Protein AF-A0AAC9QPS3-F1 (afdb_monomer_lite)

Foldseek 3Di:
DDKDKDDPVDADDDAFAQKKKKKFWKAQQPPRDTIIIIDIDDPPDAQWDWDPDDDPDTDTDGPRVVCVVCVCVVDPRIDTPWMWMKTFHFDQDFDDDQPDPCPLVRLVVSNVVSRRGQTQAMEIEPRGDPVVQVVVCVSSVPDPVRYHYDHDDPPVVSVVVVVPDPPCVPPDDDQDAAAPVLCVVVVNDPVVSVVVHDDDADPPNHDPVNVLSNLQCLLVDPQWAEKEWEDQAADLPRSNLVSLLSSLLSVHAYEYEQECPNRPCNVSSSVSQVSNVVSVYHYDYDRPVDGDPDGDMDIDGD

Radius of gyration: 26.43 Å; chains: 1; bounding box: 57×56×77 Å

Secondary structure (DSSP, 8-state):
---EEE-SSSPPPPPPTT-EEEEEEEEETTT--EEEEEEEPPTTS-SEEEPPPBTTB--EEEHHHHHHHTHHHHSTTEEEEEEEEEEEEE-------TT-S-HHHHHHHHHHHHHT--EEEEEEETTS-HHHHHHHHHHTT--GGGEEEESS-S-GGGGGGGGGSS-GGGSPPPPPPBPPHHHHTTTT-HHHHHHHS-----TTTB-THHHHHHHHHHHH-TTEEEEEEEES---TT-HHHHHHHHHHHTT-EEEEEE-TT-TT-HHHHHHHHHHHHHTT-EEEEPPSS-------EEEEE-

pLDDT: mean 88.23, std 9.99, range [52.44, 98.12]

Structure (mmCIF, N/CA/C/O backbone):
data_AF-A0AAC9QPS3-F1
#
_entry.id   AF-A0AAC9QPS3-F1
#
loop_
_atom_site.group_PDB
_atom_site.id
_atom_site.type_symbol
_atom_site.label_atom_id
_atom_site.label_alt_id
_atom_site.label_comp_id
_atom_site.label_asym_id
_atom_site.label_entity_id
_atom_site.label_seq_id
_atom_site.pdbx_PDB_ins_code
_atom_site.Cartn_x
_atom_site.Cartn_y
_atom_site.Cartn_z
_atom_site.occupancy
_atom_site.B_iso_or_equiv
_atom_site.auth_seq_id
_atom_site.auth_comp_id
_atom_site.auth_asym_id
_atom_site.auth_atom_id
_atom_site.pdbx_PDB_model_num
ATOM 1 N N . MET A 1 1 ? 0.160 1.360 -22.369 1.00 70.88 1 MET A N 1
ATOM 2 C CA . MET A 1 1 ? 1.416 1.759 -21.699 1.00 70.88 1 MET A CA 1
ATOM 3 C C . MET A 1 1 ? 2.189 2.611 -22.674 1.00 70.88 1 MET A C 1
ATOM 5 O O . MET A 1 1 ? 2.212 2.259 -23.846 1.00 70.88 1 MET A O 1
ATOM 9 N N . THR A 1 2 ? 2.725 3.736 -22.218 1.00 82.19 2 THR A N 1
ATOM 10 C CA . THR A 1 2 ? 3.305 4.755 -23.098 1.00 82.19 2 THR A CA 1
ATOM 11 C C . THR A 1 2 ? 4.829 4.682 -23.019 1.00 82.19 2 THR A C 1
ATOM 13 O O . THR A 1 2 ? 5.353 4.795 -21.911 1.00 82.19 2 THR A O 1
ATOM 16 N N . PRO A 1 3 ? 5.538 4.459 -24.139 1.00 88.12 3 PRO A N 1
ATOM 17 C CA . PRO A 1 3 ? 6.993 4.509 -24.157 1.00 88.12 3 PRO A CA 1
ATOM 18 C C . PRO A 1 3 ? 7.501 5.942 -23.985 1.00 88.12 3 PRO A C 1
ATOM 20 O O . PRO A 1 3 ? 6.947 6.870 -24.573 1.00 88.12 3 PRO A O 1
ATOM 23 N N . PHE A 1 4 ? 8.569 6.112 -23.207 1.00 90.31 4 PHE A N 1
ATOM 24 C CA . PHE A 1 4 ? 9.277 7.382 -23.069 1.00 90.31 4 PHE A CA 1
ATOM 25 C C . PHE A 1 4 ? 10.577 7.327 -23.862 1.00 90.31 4 PHE A C 1
ATOM 27 O O . PHE A 1 4 ? 11.454 6.518 -23.559 1.00 90.31 4 PHE A O 1
ATOM 34 N N . PHE A 1 5 ? 10.709 8.185 -24.868 1.00 89.31 5 PHE A N 1
ATOM 35 C CA . PHE A 1 5 ? 11.971 8.357 -25.579 1.00 89.31 5 PHE A CA 1
ATOM 36 C C . PHE A 1 5 ? 12.927 9.162 -24.704 1.00 89.31 5 PHE A C 1
ATOM 38 O O . PHE A 1 5 ? 12.551 10.187 -24.137 1.00 89.31 5 PHE A O 1
ATOM 45 N N . VAL A 1 6 ? 14.148 8.658 -24.557 1.00 86.19 6 VAL A N 1
ATOM 46 C CA . VAL A 1 6 ? 15.196 9.309 -23.780 1.00 86.19 6 VAL A CA 1
ATOM 47 C C . VAL A 1 6 ? 16.170 9.956 -24.754 1.00 86.19 6 VAL A C 1
ATOM 49 O O . VAL A 1 6 ? 16.960 9.272 -25.403 1.00 86.19 6 VAL A O 1
ATOM 52 N N . ASP A 1 7 ? 16.094 11.278 -24.852 1.00 80.38 7 ASP A N 1
ATOM 53 C CA . ASP A 1 7 ? 16.934 12.101 -25.717 1.00 80.38 7 ASP A CA 1
ATOM 54 C C . ASP A 1 7 ? 17.325 13.414 -25.011 1.00 80.38 7 ASP A C 1
ATOM 56 O O . ASP A 1 7 ? 16.920 13.674 -23.880 1.00 80.38 7 ASP A O 1
ATOM 60 N N . ALA A 1 8 ? 18.155 14.238 -25.656 1.00 70.06 8 ALA A N 1
ATOM 61 C CA . ALA A 1 8 ? 18.632 15.499 -25.077 1.00 70.06 8 ALA A CA 1
ATOM 62 C C . ALA A 1 8 ? 17.568 16.614 -25.044 1.00 70.06 8 ALA A C 1
ATOM 64 O O . ALA A 1 8 ? 17.750 17.620 -24.359 1.00 70.06 8 ALA A O 1
ATOM 65 N N . THR A 1 9 ? 16.488 16.462 -25.811 1.00 71.00 9 THR A N 1
ATOM 66 C CA . THR A 1 9 ? 15.417 17.453 -25.978 1.00 71.00 9 THR A CA 1
ATOM 67 C C . THR A 1 9 ? 14.258 17.259 -25.004 1.00 71.00 9 THR A C 1
ATOM 69 O O . THR A 1 9 ? 13.499 18.200 -24.774 1.00 71.00 9 THR A O 1
ATOM 72 N N . HIS A 1 10 ? 14.151 16.084 -24.381 1.00 73.38 10 HIS A N 1
ATOM 73 C CA . HIS A 1 10 ? 13.130 15.765 -23.391 1.00 73.38 10 HIS A CA 1
ATOM 74 C C . HIS A 1 10 ? 13.770 15.441 -22.034 1.00 73.38 10 HIS A C 1
ATOM 76 O O . HIS A 1 10 ? 14.733 14.676 -21.962 1.00 73.38 10 HIS A O 1
ATOM 82 N N . PRO A 1 11 ? 13.247 15.989 -20.923 1.00 77.25 11 PRO A N 1
ATOM 83 C CA . PRO A 1 11 ? 13.743 15.639 -19.602 1.00 77.25 11 PRO A CA 1
ATOM 84 C C . PRO A 1 11 ? 13.491 14.155 -19.319 1.00 77.25 11 PRO A C 1
ATOM 86 O O . PRO A 1 11 ? 12.437 13.613 -19.661 1.00 77.25 11 PRO A O 1
ATOM 89 N N . PHE A 1 12 ? 14.443 13.508 -18.646 1.00 85.25 12 PHE A N 1
ATOM 90 C CA . PHE A 1 12 ? 14.267 12.128 -18.208 1.00 85.25 12 PHE A CA 1
ATOM 91 C C . PHE A 1 12 ? 13.032 12.022 -17.298 1.00 85.25 12 PHE A C 1
ATOM 93 O O . PHE A 1 12 ? 12.894 12.826 -16.367 1.00 85.25 12 PHE A O 1
ATOM 100 N N . PRO A 1 13 ? 12.115 11.072 -17.550 1.00 87.31 13 PRO A N 1
ATOM 101 C CA . PRO A 1 13 ? 10.856 11.018 -16.826 1.00 87.31 13 PRO A CA 1
ATOM 102 C C . PRO A 1 13 ? 11.080 10.669 -15.355 1.00 87.31 13 PRO A C 1
ATOM 104 O O . PRO A 1 13 ? 11.985 9.918 -14.982 1.00 87.31 13 PRO A O 1
ATOM 107 N N . PHE A 1 14 ? 10.202 11.189 -14.503 1.00 86.69 14 PHE A N 1
ATOM 108 C CA . PHE A 1 14 ? 10.201 10.830 -13.097 1.00 86.69 14 PHE A CA 1
ATOM 109 C C . PHE A 1 14 ? 9.815 9.352 -12.916 1.00 86.69 14 PHE A C 1
ATOM 111 O O . PHE A 1 14 ? 8.759 8.913 -13.372 1.00 86.69 14 PHE A O 1
ATOM 118 N N . ILE A 1 15 ? 10.655 8.598 -12.204 1.00 89.50 15 ILE A N 1
ATOM 119 C CA . ILE A 1 15 ? 10.384 7.207 -11.825 1.00 89.50 15 ILE A CA 1
ATOM 120 C C . ILE A 1 15 ? 9.940 7.186 -10.355 1.00 89.50 15 ILE A C 1
ATOM 122 O O . ILE A 1 15 ? 10.654 7.757 -9.520 1.00 89.50 15 ILE A O 1
ATOM 126 N N . PRO A 1 16 ? 8.801 6.556 -10.013 1.00 87.69 16 PRO A N 1
ATOM 127 C CA . PRO A 1 16 ? 8.307 6.491 -8.640 1.00 87.69 16 PRO A CA 1
ATOM 128 C C . PRO A 1 16 ? 9.155 5.571 -7.756 1.00 87.69 16 PRO A C 1
ATOM 130 O O . PRO A 1 16 ? 9.844 4.675 -8.247 1.00 87.69 16 PRO A O 1
ATOM 133 N N . ASN A 1 17 ? 9.073 5.767 -6.434 1.00 89.75 17 ASN A N 1
ATOM 134 C CA . ASN A 1 17 ? 9.687 4.850 -5.472 1.00 89.75 17 ASN A CA 1
ATOM 135 C C . ASN A 1 17 ? 9.214 3.408 -5.721 1.00 89.75 17 ASN A C 1
ATOM 137 O O . ASN A 1 17 ? 8.036 3.181 -6.000 1.00 89.75 17 ASN A O 1
ATOM 141 N N . LEU A 1 18 ? 10.133 2.447 -5.6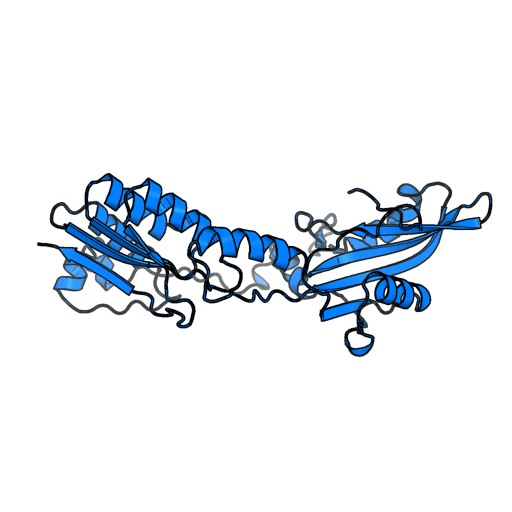13 1.00 91.69 18 LEU A N 1
ATOM 142 C CA . LEU A 1 18 ? 9.930 1.028 -5.911 1.00 91.69 18 LEU A CA 1
ATOM 143 C C . LEU A 1 18 ? 9.546 0.719 -7.367 1.00 91.69 18 LEU A C 1
ATOM 145 O O . LEU A 1 18 ? 9.272 -0.448 -7.663 1.00 91.69 18 LEU A O 1
ATOM 149 N N . GLY A 1 19 ? 9.564 1.716 -8.260 1.00 91.44 19 GLY A N 1
ATOM 150 C CA . GLY A 1 19 ? 9.189 1.585 -9.662 1.00 91.44 19 GLY A CA 1
ATOM 151 C C . GLY A 1 19 ? 10.116 0.637 -10.416 1.00 91.44 19 GLY A C 1
ATOM 152 O O . GLY A 1 19 ? 11.330 0.844 -10.453 1.00 91.44 19 GLY A O 1
ATOM 153 N N . LEU A 1 20 ? 9.527 -0.397 -11.021 1.00 95.00 20 LEU A N 1
ATOM 154 C CA . LEU A 1 20 ? 10.207 -1.328 -11.917 1.00 95.00 20 LEU A CA 1
ATOM 155 C C . LEU A 1 20 ? 10.137 -0.788 -13.347 1.00 95.00 20 LEU A C 1
ATOM 157 O O . LEU A 1 20 ? 9.067 -0.407 -13.823 1.00 95.00 20 LEU A O 1
ATOM 161 N N . SER A 1 21 ? 11.278 -0.739 -14.024 1.00 95.31 21 SER A N 1
ATOM 162 C CA . SER A 1 21 ? 11.401 -0.113 -15.338 1.00 95.31 21 SER A CA 1
ATOM 163 C C . SER A 1 21 ? 12.246 -0.961 -16.278 1.00 95.31 21 SER A C 1
ATOM 165 O O . SER A 1 21 ? 13.165 -1.655 -15.845 1.00 95.31 21 SER A O 1
ATOM 167 N N . ILE A 1 22 ? 11.948 -0.874 -17.570 1.00 95.56 22 ILE A N 1
ATOM 168 C CA . ILE A 1 22 ? 12.696 -1.525 -18.646 1.00 95.56 22 ILE A CA 1
ATOM 169 C C . ILE A 1 22 ? 13.303 -0.427 -19.508 1.00 95.56 22 ILE A C 1
ATOM 171 O O . ILE A 1 22 ? 12.592 0.484 -19.930 1.00 95.56 22 ILE A O 1
ATOM 175 N N . LEU A 1 23 ? 14.599 -0.513 -19.782 1.00 95.62 23 LEU A N 1
ATOM 176 C CA . LEU A 1 23 ? 15.274 0.353 -20.738 1.00 95.62 23 LEU A CA 1
ATOM 177 C C . LEU A 1 23 ? 15.674 -0.468 -21.960 1.00 95.62 23 LEU A C 1
ATOM 179 O O . LEU A 1 23 ? 16.349 -1.488 -21.825 1.00 95.62 23 LEU A O 1
ATOM 183 N N . PHE A 1 24 ? 15.297 0.014 -23.137 1.00 95.25 24 PHE A N 1
ATOM 184 C CA . PHE A 1 24 ? 15.756 -0.489 -24.422 1.00 95.25 24 PHE A CA 1
ATOM 185 C C . PHE A 1 24 ? 16.699 0.522 -25.065 1.00 95.25 24 PHE A C 1
ATOM 187 O O . PHE A 1 24 ? 16.400 1.713 -25.121 1.00 95.25 24 PHE A O 1
ATOM 194 N N . GLN A 1 25 ? 17.808 0.033 -25.598 1.00 95.06 25 GLN A N 1
ATOM 195 C CA . GLN A 1 25 ? 18.631 0.719 -26.579 1.00 95.06 25 GLN A CA 1
ATOM 196 C C . GLN A 1 25 ? 18.333 0.085 -27.936 1.00 95.06 25 GLN A C 1
ATOM 198 O O . GLN A 1 25 ? 18.577 -1.106 -28.147 1.00 95.06 25 GLN A O 1
ATOM 203 N N . LEU A 1 26 ? 17.763 0.876 -28.835 1.00 94.88 26 LEU A N 1
ATOM 204 C CA . LEU A 1 26 ? 17.287 0.434 -30.138 1.00 94.88 26 LEU A CA 1
ATOM 205 C C . LEU A 1 26 ? 18.074 1.135 -31.244 1.00 94.88 26 LEU A C 1
ATOM 207 O O . LEU A 1 26 ? 18.360 2.322 -31.134 1.00 94.88 26 LEU A O 1
ATOM 211 N N . LEU A 1 27 ? 18.376 0.430 -32.329 1.00 95.50 27 LEU A N 1
ATOM 212 C CA . LEU A 1 27 ? 18.982 0.983 -33.538 1.00 95.50 27 LEU A CA 1
ATOM 213 C C . LEU A 1 27 ? 17.941 1.026 -34.646 1.00 95.50 27 LEU A C 1
ATOM 215 O O . LEU A 1 27 ? 17.272 0.030 -34.920 1.00 95.50 27 LEU A O 1
ATOM 219 N N . ARG A 1 28 ? 17.785 2.176 -35.300 1.00 95.12 28 ARG A N 1
ATOM 220 C CA . ARG A 1 28 ? 16.915 2.281 -36.472 1.00 95.12 28 ARG A CA 1
ATOM 221 C C . ARG A 1 28 ? 17.532 1.501 -37.631 1.00 95.12 28 ARG A C 1
ATOM 223 O O . ARG A 1 28 ? 18.654 1.784 -38.030 1.00 95.12 28 ARG A O 1
ATOM 230 N N . ARG A 1 29 ? 16.789 0.573 -38.238 1.00 94.75 29 ARG A N 1
ATOM 231 C CA . ARG A 1 29 ? 17.320 -0.314 -39.294 1.00 94.75 29 ARG A CA 1
ATOM 232 C C . ARG A 1 29 ? 17.847 0.432 -40.521 1.00 94.75 29 ARG A C 1
ATOM 234 O O . ARG A 1 29 ? 18.776 -0.037 -41.166 1.00 94.75 29 ARG A O 1
ATOM 241 N N . VAL A 1 30 ? 17.252 1.582 -40.840 1.00 95.31 30 VAL A N 1
ATOM 242 C CA . VAL A 1 30 ? 17.518 2.322 -42.085 1.00 95.31 30 VAL A CA 1
ATOM 243 C C . VAL A 1 30 ? 18.885 3.016 -42.095 1.00 95.31 30 VAL A C 1
ATOM 245 O O . VAL A 1 30 ? 19.508 3.106 -43.145 1.00 95.31 30 VAL A O 1
ATOM 248 N N . ASP A 1 31 ? 19.350 3.511 -40.949 1.00 94.62 31 ASP A N 1
ATOM 249 C CA . ASP A 1 31 ? 20.566 4.333 -40.848 1.00 94.62 31 ASP A CA 1
ATOM 250 C C . ASP A 1 31 ? 21.373 4.099 -39.561 1.00 94.62 31 ASP A C 1
ATOM 252 O O . ASP A 1 31 ? 22.311 4.838 -39.272 1.00 94.62 31 ASP A O 1
ATOM 256 N N . GLN A 1 32 ? 20.999 3.081 -38.782 1.00 94.06 32 GLN A N 1
ATOM 257 C CA . GLN A 1 32 ? 21.632 2.703 -37.519 1.00 94.06 32 GLN A CA 1
ATOM 258 C C . GLN A 1 32 ? 21.605 3.810 -36.455 1.00 94.06 32 GLN A C 1
ATOM 260 O O . GLN A 1 32 ? 22.409 3.804 -35.526 1.00 94.06 32 GLN A O 1
ATOM 265 N N . HIS A 1 33 ? 20.666 4.757 -36.548 1.00 92.38 33 HIS A N 1
ATOM 266 C CA . HIS A 1 33 ? 20.520 5.795 -35.533 1.00 92.38 33 HIS A CA 1
ATOM 267 C C . HIS A 1 33 ? 20.061 5.191 -34.189 1.00 92.38 33 HIS A C 1
ATOM 269 O O . HIS A 1 33 ? 18.997 4.556 -34.153 1.00 92.38 33 HIS A O 1
ATOM 275 N N . PRO A 1 34 ? 20.819 5.372 -33.088 1.00 91.88 34 PRO A N 1
ATOM 276 C CA . PRO A 1 34 ? 20.454 4.839 -31.784 1.00 91.88 34 PRO A CA 1
ATOM 277 C C . PRO A 1 34 ? 19.399 5.704 -31.099 1.00 91.88 34 PRO A C 1
ATOM 279 O O . PRO A 1 34 ? 19.525 6.923 -31.025 1.00 91.88 34 PRO A O 1
ATOM 282 N N . ILE A 1 35 ? 18.396 5.055 -30.520 1.00 92.06 35 ILE A N 1
ATOM 283 C CA . ILE A 1 35 ? 17.431 5.667 -29.609 1.00 92.06 35 ILE A CA 1
ATOM 284 C C . ILE A 1 35 ? 17.382 4.873 -28.306 1.00 92.06 35 ILE A C 1
ATOM 286 O O . ILE A 1 35 ? 17.618 3.664 -28.282 1.00 92.06 35 ILE A O 1
ATOM 290 N N . MET A 1 36 ? 17.035 5.547 -27.216 1.00 93.50 36 MET A N 1
ATOM 291 C CA . MET A 1 36 ? 16.733 4.894 -25.949 1.00 93.50 36 MET A CA 1
ATOM 292 C C . MET A 1 36 ? 15.254 5.036 -25.637 1.00 93.50 36 MET A C 1
ATOM 294 O O . MET A 1 36 ? 14.680 6.117 -25.774 1.00 93.50 36 MET A O 1
ATOM 298 N N . VAL A 1 37 ? 14.642 3.940 -25.203 1.00 94.12 37 VAL A N 1
ATOM 299 C CA . VAL A 1 37 ? 13.232 3.904 -24.837 1.00 94.12 37 VAL A CA 1
ATOM 300 C C . VAL A 1 37 ? 13.075 3.316 -23.448 1.00 94.12 37 VAL A C 1
ATOM 302 O O . VAL A 1 37 ? 13.497 2.194 -23.178 1.00 94.12 37 VAL A O 1
ATOM 305 N N . LEU A 1 38 ? 12.436 4.079 -22.571 1.00 94.69 38 LEU A N 1
ATOM 306 C CA . LEU A 1 38 ? 12.103 3.684 -21.216 1.00 94.69 38 LEU A CA 1
ATOM 307 C C . LEU A 1 38 ? 10.628 3.280 -21.134 1.00 94.69 38 LEU A C 1
ATOM 309 O O . LEU A 1 38 ? 9.734 4.039 -21.514 1.00 94.69 38 LEU A O 1
ATOM 313 N N . LEU A 1 39 ? 10.373 2.098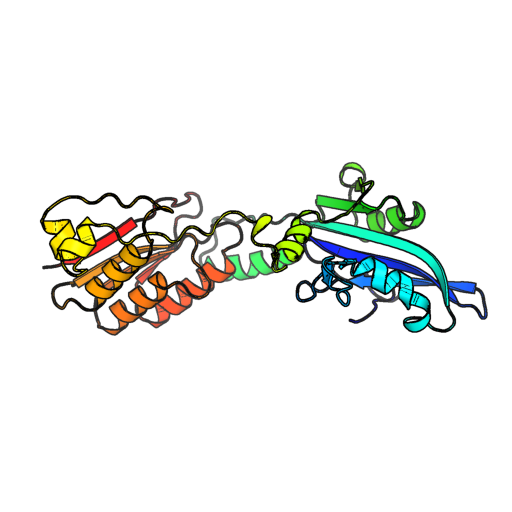 -20.579 1.00 93.81 39 LEU A N 1
ATOM 314 C CA . LEU A 1 39 ? 9.045 1.634 -20.193 1.00 93.81 39 LEU A CA 1
ATOM 315 C C . LEU A 1 39 ? 8.956 1.574 -18.671 1.00 93.81 39 LEU A C 1
ATOM 317 O O . LEU A 1 39 ? 9.701 0.841 -18.023 1.00 93.81 39 LEU A O 1
ATOM 321 N N . LEU A 1 40 ? 8.014 2.324 -18.105 1.00 92.56 40 LEU A N 1
ATOM 322 C CA . LEU A 1 40 ? 7.697 2.268 -16.681 1.00 92.56 40 LEU A CA 1
ATOM 323 C C . LEU A 1 40 ? 6.578 1.256 -16.467 1.00 92.56 40 LEU A C 1
ATOM 325 O O . LEU A 1 40 ? 5.516 1.383 -17.084 1.00 92.56 40 LEU A O 1
ATOM 329 N N . MET A 1 41 ? 6.789 0.277 -15.586 1.00 92.44 41 MET A N 1
ATOM 330 C CA . MET A 1 41 ? 5.719 -0.632 -15.199 1.00 92.44 41 MET A CA 1
ATOM 331 C C . MET A 1 41 ? 4.697 0.130 -14.338 1.00 92.44 41 MET A C 1
ATOM 333 O O . MET A 1 41 ? 5.047 0.620 -13.262 1.00 92.44 41 MET A O 1
ATOM 337 N N . PRO A 1 42 ? 3.425 0.239 -14.761 1.00 88.19 42 PRO A N 1
ATOM 338 C CA . PRO A 1 42 ? 2.384 0.821 -13.926 1.00 88.19 42 PRO A CA 1
ATOM 339 C C . PRO A 1 42 ? 2.079 -0.089 -12.733 1.00 88.19 42 PRO A C 1
ATOM 341 O O . PRO A 1 42 ? 1.865 -1.285 -12.913 1.00 88.19 42 PRO A O 1
ATOM 344 N N . ASN A 1 43 ? 1.941 0.489 -11.537 1.00 82.19 43 ASN A N 1
ATOM 345 C CA . ASN A 1 43 ? 1.600 -0.257 -10.314 1.00 82.19 43 ASN A CA 1
ATOM 346 C C . ASN A 1 43 ? 0.226 -0.957 -10.370 1.00 82.19 43 ASN A C 1
ATOM 348 O O . ASN A 1 43 ? -0.060 -1.816 -9.546 1.00 82.19 43 ASN A O 1
ATOM 352 N N . THR A 1 44 ? -0.645 -0.570 -11.306 1.00 84.75 44 THR A N 1
ATOM 353 C CA . THR A 1 44 ? -1.964 -1.187 -11.514 1.00 84.75 44 THR A CA 1
ATOM 354 C C . THR A 1 44 ? -1.908 -2.468 -12.345 1.00 84.75 44 THR A C 1
ATOM 356 O O . THR A 1 44 ? -2.882 -3.220 -12.362 1.00 84.75 44 THR A O 1
ATOM 359 N N . LEU A 1 45 ? -0.804 -2.718 -13.055 1.00 89.56 45 LEU A N 1
ATOM 360 C CA . LEU A 1 45 ? -0.620 -3.936 -13.835 1.00 89.56 45 LEU A CA 1
ATOM 361 C C . LEU A 1 45 ? 0.045 -5.013 -12.982 1.00 89.56 45 LEU A C 1
ATOM 363 O O . LEU A 1 45 ? 0.911 -4.726 -12.161 1.00 89.56 45 LEU A O 1
ATOM 367 N N . LYS A 1 46 ? -0.340 -6.268 -13.216 1.00 91.94 46 LYS A N 1
ATOM 368 C CA . LYS A 1 46 ? 0.337 -7.421 -12.618 1.00 91.94 46 LYS A CA 1
ATOM 369 C C . LYS A 1 46 ? 1.665 -7.651 -13.323 1.00 91.94 46 LYS A C 1
ATOM 371 O O . LYS A 1 46 ? 1.714 -7.652 -14.555 1.00 91.94 46 LYS A O 1
ATOM 376 N N . ARG A 1 47 ? 2.722 -7.889 -12.552 1.00 94.44 47 ARG A N 1
ATOM 377 C CA . ARG A 1 47 ? 4.016 -8.308 -13.089 1.00 94.44 47 ARG A CA 1
ATOM 378 C C . ARG A 1 47 ? 3.983 -9.762 -13.524 1.00 94.44 47 ARG A C 1
ATOM 380 O O . ARG A 1 47 ? 4.570 -10.102 -14.543 1.00 94.44 47 ARG A O 1
ATOM 387 N N . PHE A 1 48 ? 3.313 -10.615 -12.755 1.00 95.75 48 PHE A N 1
ATOM 388 C CA . PHE A 1 48 ? 3.211 -12.039 -13.053 1.00 95.75 48 PHE A CA 1
ATOM 389 C C . PHE A 1 48 ? 1.943 -12.304 -13.860 1.00 95.75 48 PHE A C 1
ATOM 391 O O . PHE A 1 48 ? 0.835 -12.373 -13.322 1.00 95.75 48 PHE A O 1
ATOM 398 N N . ILE A 1 49 ? 2.105 -12.446 -15.173 1.00 94.25 49 ILE A N 1
ATOM 399 C CA . ILE A 1 49 ? 0.996 -12.650 -16.102 1.00 94.25 49 ILE A CA 1
ATOM 400 C C . ILE A 1 49 ? 0.739 -14.150 -16.216 1.00 94.25 49 ILE A C 1
ATOM 402 O O . ILE A 1 49 ? 1.593 -14.903 -16.686 1.00 94.25 49 ILE A O 1
ATOM 406 N N . LEU A 1 50 ? -0.439 -14.584 -15.763 1.00 93.62 50 LEU A N 1
ATOM 407 C CA . LEU A 1 50 ? -0.860 -15.978 -15.855 1.00 93.62 50 LEU A CA 1
ATOM 408 C C . LEU A 1 50 ? -1.101 -16.351 -17.323 1.00 93.62 50 LEU A C 1
ATOM 410 O O . LEU A 1 50 ? -1.905 -15.718 -18.008 1.00 93.62 50 LEU A O 1
ATOM 414 N N . LEU A 1 51 ? -0.409 -17.386 -17.789 1.00 93.12 51 LEU A N 1
ATOM 415 C CA . LEU A 1 51 ? -0.595 -17.950 -19.121 1.00 93.12 51 LEU A CA 1
ATOM 416 C C . LEU A 1 51 ? -1.757 -18.957 -19.134 1.00 93.12 51 LEU A C 1
ATOM 418 O O . LEU A 1 51 ? -2.108 -19.494 -18.079 1.00 93.12 51 LEU A O 1
ATOM 422 N N . PRO A 1 52 ? -2.325 -19.269 -20.317 1.00 91.12 52 PRO A N 1
ATOM 423 C CA . PRO A 1 52 ? -3.298 -20.345 -20.454 1.00 91.12 52 PRO A CA 1
ATOM 424 C C . PRO A 1 52 ? -2.793 -21.645 -19.819 1.00 91.12 52 PRO A C 1
ATOM 426 O O . PRO A 1 52 ? -1.652 -22.079 -20.041 1.00 91.12 52 PRO A O 1
ATOM 429 N N . GLN A 1 53 ? -3.652 -22.229 -18.988 1.00 84.62 53 GLN A N 1
ATOM 430 C CA . GLN A 1 53 ? -3.342 -23.420 -18.215 1.00 84.62 53 GLN A CA 1
ATOM 431 C C . GLN A 1 53 ? -3.223 -24.637 -19.138 1.00 84.62 53 GLN A C 1
ATOM 433 O O . GLN A 1 53 ? -4.105 -24.904 -19.951 1.00 84.62 53 GLN A O 1
ATOM 438 N N . GLU A 1 54 ? -2.146 -25.400 -18.965 1.00 80.56 54 GLU A N 1
ATOM 439 C CA . GLU A 1 54 ? -1.962 -26.711 -19.587 1.00 80.56 54 GLU A CA 1
ATOM 440 C C . GLU A 1 54 ? -1.889 -27.766 -18.478 1.00 80.56 54 GLU A C 1
ATOM 442 O O . GLU A 1 54 ? -0.975 -27.767 -17.642 1.00 80.56 54 GLU A O 1
ATOM 447 N N . GLY A 1 55 ? -2.896 -28.644 -18.439 1.00 82.56 55 GLY A N 1
ATOM 448 C CA . GLY A 1 55 ? -3.030 -29.670 -17.404 1.00 82.56 55 GLY A CA 1
ATOM 449 C C . GLY A 1 55 ? -3.154 -29.069 -16.000 1.00 82.56 55 GLY A C 1
ATOM 450 O O . GLY A 1 55 ? -3.937 -28.151 -15.774 1.00 82.56 55 GLY A O 1
ATOM 451 N N . ASN A 1 56 ? -2.358 -29.574 -15.053 1.00 83.44 56 ASN A N 1
ATOM 452 C CA . ASN A 1 56 ? -2.365 -29.142 -13.646 1.00 83.44 56 ASN A CA 1
ATOM 453 C C . ASN A 1 56 ? -1.250 -28.134 -13.300 1.00 83.44 56 ASN A C 1
ATOM 455 O O . ASN A 1 56 ? -0.946 -27.928 -12.123 1.00 83.44 56 ASN A O 1
ATOM 459 N N . SER A 1 57 ? -0.612 -27.526 -14.306 1.00 89.31 57 SER A N 1
ATOM 460 C CA . SER A 1 57 ? 0.496 -26.586 -14.105 1.00 89.31 57 SER A CA 1
ATOM 461 C C . SER A 1 57 ? 0.051 -25.131 -14.274 1.00 89.31 57 SER A C 1
ATOM 463 O O . SER A 1 57 ? -0.648 -24.787 -15.226 1.00 89.31 57 SER A O 1
ATOM 465 N N . PHE A 1 58 ? 0.479 -24.262 -13.354 1.00 91.81 58 PHE A N 1
ATOM 466 C CA . PHE A 1 58 ? 0.330 -22.812 -13.486 1.00 91.81 58 PHE A CA 1
ATOM 467 C C . PHE A 1 58 ? 1.633 -22.243 -14.038 1.00 91.81 58 PHE A C 1
ATOM 469 O O . PHE A 1 58 ? 2.694 -22.443 -13.448 1.00 91.81 58 PHE A O 1
ATOM 476 N N . ARG A 1 59 ? 1.554 -21.542 -15.169 1.00 93.38 59 ARG A N 1
ATOM 477 C CA . ARG A 1 59 ? 2.707 -20.911 -15.818 1.00 93.38 59 ARG A CA 1
ATOM 478 C C . ARG A 1 59 ? 2.521 -19.407 -15.827 1.00 93.38 59 ARG A C 1
ATOM 480 O O . ARG A 1 59 ? 1.438 -18.916 -16.134 1.00 93.38 59 ARG A O 1
ATOM 487 N N . PHE A 1 60 ? 3.595 -18.694 -15.529 1.00 94.81 60 PHE A N 1
ATOM 488 C CA . PHE A 1 60 ? 3.626 -17.242 -15.549 1.00 94.81 60 PHE A CA 1
ATOM 489 C C . PHE A 1 60 ? 4.700 -16.773 -16.513 1.00 94.81 60 PHE A C 1
ATOM 491 O O . PHE A 1 60 ? 5.766 -17.380 -16.592 1.00 94.81 60 PHE A O 1
ATOM 498 N N . ILE A 1 61 ? 4.422 -15.676 -17.206 1.00 95.25 61 ILE A N 1
ATOM 499 C CA . ILE A 1 61 ? 5.450 -14.867 -17.852 1.00 95.25 61 ILE A CA 1
ATOM 500 C C . ILE A 1 61 ? 5.593 -13.564 -17.072 1.00 95.25 61 ILE A C 1
ATOM 502 O O . ILE A 1 61 ? 4.604 -13.008 -16.582 1.00 95.25 61 ILE A O 1
ATOM 506 N N . LEU A 1 62 ? 6.829 -13.096 -16.923 1.00 95.38 62 LEU A N 1
ATOM 507 C CA . LEU A 1 62 ? 7.076 -11.790 -16.339 1.00 95.38 62 LEU A CA 1
ATOM 508 C C . LEU A 1 62 ? 6.663 -10.705 -17.327 1.00 95.38 62 LEU A C 1
ATOM 510 O O . LEU A 1 62 ? 6.842 -10.830 -18.538 1.00 95.38 62 LEU A O 1
ATOM 514 N N . PHE A 1 63 ? 6.146 -9.614 -16.787 1.00 93.94 63 PHE A N 1
ATOM 515 C CA . PHE A 1 63 ? 5.822 -8.413 -17.532 1.00 93.94 63 PHE A CA 1
ATOM 516 C C . PHE A 1 63 ? 7.001 -7.970 -18.400 1.00 93.94 63 PHE A C 1
ATOM 518 O O . PHE A 1 63 ? 6.852 -7.817 -19.607 1.00 93.94 63 PHE A O 1
ATOM 525 N N . GLU A 1 64 ? 8.188 -7.842 -17.816 1.00 92.88 64 GLU A N 1
ATOM 526 C CA . GLU A 1 64 ? 9.399 -7.463 -18.541 1.00 92.88 64 GLU A CA 1
ATOM 527 C C . GLU A 1 64 ? 9.747 -8.397 -19.708 1.00 92.88 64 GLU A C 1
ATOM 529 O O . GLU A 1 64 ? 10.084 -7.923 -20.793 1.00 92.88 64 GLU A O 1
ATOM 534 N N . ASP A 1 65 ? 9.607 -9.709 -19.517 1.00 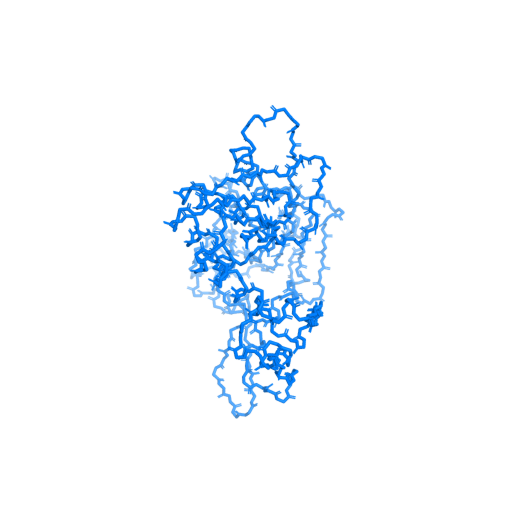93.00 65 ASP A N 1
ATOM 535 C CA . ASP A 1 65 ? 9.926 -10.704 -20.537 1.00 93.00 65 ASP A CA 1
ATOM 536 C C . ASP A 1 65 ? 8.933 -10.628 -21.700 1.00 93.00 65 ASP A C 1
ATOM 538 O O . ASP A 1 65 ? 9.332 -10.753 -22.857 1.00 93.00 65 ASP A O 1
ATOM 542 N N . LEU A 1 66 ? 7.655 -10.349 -21.417 1.00 93.19 66 LEU A N 1
ATOM 543 C CA . LEU A 1 66 ? 6.639 -10.131 -22.446 1.00 93.19 66 LEU A CA 1
ATOM 544 C C . LEU A 1 66 ? 7.006 -8.940 -23.347 1.00 93.19 66 LEU A C 1
ATOM 546 O O . LEU A 1 66 ? 6.914 -9.040 -24.570 1.00 93.19 66 LEU A O 1
ATOM 550 N N . PHE A 1 67 ? 7.444 -7.824 -22.757 1.00 91.31 67 PHE A N 1
ATOM 551 C CA . PHE A 1 67 ? 7.856 -6.638 -23.516 1.00 91.31 67 PHE A CA 1
ATOM 552 C C . PHE A 1 67 ? 9.121 -6.885 -24.331 1.00 91.31 67 PHE A C 1
ATOM 554 O O . PHE A 1 67 ? 9.170 -6.499 -25.496 1.00 91.31 67 PHE A O 1
ATOM 561 N N . CYS A 1 68 ? 10.105 -7.576 -23.757 1.00 89.44 68 CYS A N 1
ATOM 562 C CA . CYS A 1 68 ? 11.299 -7.993 -24.487 1.00 89.44 68 CYS A CA 1
ATOM 563 C C . CYS A 1 68 ? 10.956 -8.915 -25.669 1.00 89.44 68 CYS A C 1
ATOM 565 O O . CYS A 1 68 ? 11.519 -8.752 -26.746 1.00 89.44 68 CYS A O 1
ATOM 567 N N . PHE A 1 69 ? 10.007 -9.844 -25.506 1.00 91.69 69 PHE A N 1
ATOM 568 C CA . PHE A 1 69 ? 9.606 -10.779 -26.563 1.00 91.69 69 PHE A CA 1
ATOM 569 C C . PHE A 1 69 ? 8.852 -10.100 -27.716 1.00 91.69 69 PHE A C 1
ATOM 571 O O . PHE A 1 69 ? 8.990 -10.493 -28.871 1.00 91.69 69 PHE A O 1
ATOM 578 N N . PHE A 1 70 ? 8.051 -9.072 -27.420 1.00 91.94 70 PHE A N 1
ATOM 579 C CA . PHE A 1 70 ? 7.246 -8.350 -28.414 1.00 91.94 70 PHE A CA 1
ATOM 580 C C . PHE A 1 70 ? 7.828 -6.991 -28.821 1.00 91.94 70 PHE A C 1
ATOM 582 O O . PHE A 1 70 ? 7.129 -6.184 -29.438 1.00 91.94 70 PHE A O 1
ATOM 589 N N . VAL A 1 71 ? 9.103 -6.741 -28.525 1.00 90.56 71 VAL A N 1
ATOM 590 C CA . VAL A 1 71 ? 9.779 -5.465 -28.797 1.00 90.56 71 VAL A CA 1
ATOM 591 C C . VAL A 1 71 ? 9.702 -5.053 -30.272 1.00 90.56 71 VAL A C 1
ATOM 593 O O . VAL A 1 71 ? 9.397 -3.898 -30.557 1.00 90.56 71 VAL A O 1
ATOM 596 N N . ASP A 1 72 ? 9.827 -5.997 -31.210 1.00 90.25 72 ASP A N 1
ATOM 597 C CA . ASP A 1 72 ? 9.733 -5.732 -32.655 1.00 90.25 72 ASP A CA 1
ATOM 598 C C . ASP A 1 72 ? 8.343 -5.239 -33.088 1.00 90.25 72 ASP A C 1
ATOM 600 O O . ASP A 1 72 ? 8.207 -4.511 -34.071 1.00 90.25 72 ASP A O 1
ATOM 604 N N . ARG A 1 73 ? 7.289 -5.627 -32.355 1.00 92.06 73 ARG A N 1
ATOM 605 C CA . ARG A 1 73 ? 5.922 -5.142 -32.602 1.00 92.06 73 ARG A CA 1
ATOM 606 C C . ARG A 1 73 ? 5.693 -3.758 -32.007 1.00 92.06 73 ARG A C 1
ATOM 608 O O . ARG A 1 73 ? 4.873 -3.010 -32.528 1.00 92.06 73 ARG A O 1
ATOM 615 N N . LEU A 1 74 ? 6.382 -3.442 -30.911 1.00 90.50 74 LEU A N 1
ATOM 616 C CA . LEU A 1 74 ? 6.304 -2.138 -30.252 1.00 90.50 74 LEU A CA 1
ATOM 617 C C . LEU A 1 74 ? 7.113 -1.077 -31.004 1.00 90.50 74 LEU A C 1
ATOM 619 O O . LEU A 1 74 ? 6.688 0.073 -31.073 1.00 90.50 74 LEU A O 1
ATOM 623 N N . PHE A 1 75 ? 8.245 -1.474 -31.589 1.00 92.06 75 PHE A N 1
ATOM 624 C CA . PHE A 1 75 ? 9.172 -0.596 -32.300 1.00 92.06 75 PHE A CA 1
ATOM 625 C C . PHE A 1 75 ? 9.499 -1.156 -33.693 1.00 92.06 75 PHE A C 1
ATOM 627 O O . PHE A 1 75 ? 10.633 -1.568 -33.956 1.00 92.06 75 PHE A O 1
ATOM 634 N N . PRO A 1 76 ? 8.516 -1.187 -34.613 1.00 93.06 76 PRO A N 1
ATOM 635 C CA . PRO A 1 76 ? 8.749 -1.670 -35.967 1.00 93.06 76 PRO A CA 1
ATOM 636 C C . PRO A 1 76 ? 9.816 -0.817 -36.667 1.00 93.06 76 PRO A C 1
ATOM 638 O O . PRO A 1 76 ? 9.826 0.408 -36.555 1.00 93.06 76 PRO A O 1
ATOM 641 N N . GLY A 1 77 ? 10.720 -1.465 -37.405 1.00 93.81 77 GLY A N 1
ATOM 642 C CA . GLY A 1 77 ? 11.823 -0.782 -38.093 1.00 93.81 77 GLY A CA 1
ATOM 643 C C . GLY A 1 77 ? 13.043 -0.482 -37.215 1.00 93.81 77 GLY A C 1
ATOM 644 O O . GLY A 1 77 ? 13.995 0.131 -37.700 1.00 93.81 77 GLY A O 1
ATOM 645 N N . TYR A 1 78 ? 13.047 -0.946 -35.964 1.00 95.19 78 TYR A N 1
ATOM 646 C CA . TYR A 1 78 ? 14.201 -0.903 -35.072 1.00 95.19 78 TYR A CA 1
ATOM 647 C C . TYR A 1 78 ? 14.736 -2.313 -34.783 1.00 95.19 78 TYR A C 1
ATOM 649 O O . TYR A 1 78 ? 14.072 -3.316 -35.060 1.00 95.19 78 TYR A O 1
ATOM 657 N N . GLU A 1 79 ? 15.961 -2.381 -34.273 1.00 94.25 79 GLU A N 1
ATOM 658 C CA . GLU A 1 79 ? 16.623 -3.583 -33.762 1.00 94.25 79 GLU A CA 1
ATOM 659 C C . GLU A 1 79 ? 17.098 -3.325 -32.333 1.00 94.25 79 GLU A C 1
ATOM 661 O O . GLU A 1 79 ? 17.565 -2.231 -32.016 1.00 94.25 79 GLU A O 1
ATOM 666 N N . VAL A 1 80 ? 16.968 -4.316 -31.451 1.00 94.12 80 VAL A N 1
ATOM 667 C CA . VAL A 1 80 ? 17.431 -4.191 -30.064 1.00 94.12 80 VAL A CA 1
ATOM 668 C C . VAL A 1 80 ? 18.942 -4.372 -30.013 1.00 94.12 80 VAL A C 1
ATOM 670 O O . VAL A 1 80 ? 19.447 -5.456 -30.289 1.00 94.12 80 VAL A O 1
ATOM 673 N N . ASN A 1 81 ? 19.652 -3.323 -29.608 1.00 93.00 81 ASN A N 1
ATOM 674 C CA . ASN A 1 81 ? 21.097 -3.352 -29.379 1.00 93.00 81 ASN A CA 1
ATOM 675 C C . ASN A 1 81 ? 21.450 -3.607 -27.906 1.00 93.00 81 ASN A C 1
ATOM 677 O O . ASN A 1 81 ? 22.506 -4.143 -27.590 1.00 93.00 81 ASN A O 1
ATOM 681 N N . GLY A 1 82 ? 20.544 -3.256 -26.996 1.00 92.75 82 GLY A N 1
ATOM 682 C CA . GLY A 1 82 ? 20.693 -3.511 -25.571 1.00 92.75 82 GLY A CA 1
ATOM 683 C C . GLY A 1 82 ? 19.353 -3.409 -24.861 1.00 92.75 82 GLY A C 1
ATOM 684 O O . GLY A 1 82 ? 18.492 -2.623 -25.247 1.00 92.75 82 GLY A O 1
ATOM 685 N N . ALA A 1 83 ? 19.159 -4.206 -23.818 1.00 94.62 83 ALA A N 1
ATOM 686 C CA . ALA A 1 83 ? 17.981 -4.111 -22.969 1.00 94.62 83 ALA A CA 1
ATOM 687 C C . ALA A 1 83 ? 18.344 -4.457 -21.529 1.00 94.62 83 ALA A C 1
ATOM 689 O O . ALA A 1 83 ? 19.219 -5.285 -21.275 1.00 94.62 83 ALA A O 1
ATOM 690 N N . GLY A 1 84 ? 17.658 -3.837 -20.580 1.00 94.94 84 GLY A N 1
ATOM 691 C CA . GLY A 1 84 ? 17.883 -4.085 -19.167 1.00 94.94 84 GLY A CA 1
ATOM 692 C C . GLY A 1 84 ? 16.699 -3.676 -18.318 1.00 94.94 84 GLY A C 1
ATOM 693 O O . GLY A 1 84 ? 15.860 -2.874 -18.728 1.00 94.94 84 GLY A O 1
ATOM 694 N N . ILE A 1 85 ? 16.633 -4.256 -17.128 1.00 96.50 85 ILE A N 1
ATOM 695 C CA . ILE A 1 85 ? 15.582 -3.977 -16.157 1.00 96.50 85 ILE A CA 1
ATOM 696 C C . ILE A 1 85 ? 16.249 -3.339 -14.957 1.00 96.50 85 ILE A C 1
ATOM 698 O O . ILE A 1 85 ? 17.304 -3.796 -14.507 1.00 96.50 85 ILE A O 1
ATOM 702 N N . PHE A 1 86 ? 15.611 -2.311 -14.417 1.00 97.12 86 PHE A N 1
ATOM 703 C CA . PHE A 1 86 ? 16.074 -1.681 -13.201 1.00 97.12 86 PHE A CA 1
ATOM 704 C C . PHE A 1 86 ? 14.925 -1.292 -12.285 1.00 97.12 86 PHE A C 1
ATOM 706 O O . PHE A 1 86 ? 13.781 -1.104 -12.708 1.00 97.12 86 PHE A O 1
ATOM 713 N N . ARG A 1 87 ? 15.246 -1.176 -11.003 1.00 96.44 87 ARG A N 1
ATOM 714 C CA . ARG A 1 87 ? 14.342 -0.714 -9.961 1.00 96.44 87 ARG A CA 1
ATOM 715 C C . ARG A 1 87 ? 15.024 0.374 -9.165 1.00 96.44 87 ARG A C 1
ATOM 717 O O . ARG A 1 87 ? 16.201 0.255 -8.839 1.00 96.44 87 ARG A O 1
ATOM 724 N N . ILE A 1 88 ? 14.272 1.400 -8.801 1.00 94.56 88 ILE A N 1
ATOM 725 C CA . ILE A 1 88 ? 14.768 2.428 -7.893 1.00 94.56 88 ILE A CA 1
ATOM 726 C C . ILE A 1 88 ? 14.111 2.325 -6.521 1.00 94.56 88 ILE A C 1
ATOM 728 O O . ILE A 1 88 ? 12.944 1.953 -6.388 1.00 94.56 88 ILE A O 1
ATOM 732 N N . ILE A 1 89 ? 14.866 2.710 -5.505 1.00 93.12 89 ILE A N 1
ATOM 733 C CA . ILE A 1 89 ? 14.392 2.930 -4.147 1.00 93.12 89 ILE A CA 1
ATOM 734 C C . ILE A 1 89 ? 14.736 4.375 -3.813 1.00 93.12 89 ILE A C 1
ATOM 736 O O . ILE A 1 89 ? 15.885 4.801 -3.953 1.00 93.12 89 ILE A O 1
ATOM 740 N N . ARG A 1 90 ? 13.721 5.135 -3.418 1.00 90.12 90 ARG A N 1
ATOM 741 C CA . ARG A 1 90 ? 13.847 6.533 -3.021 1.00 90.12 90 ARG A CA 1
ATOM 742 C C . ARG A 1 90 ? 13.714 6.670 -1.522 1.00 90.12 90 ARG A C 1
ATOM 744 O O . ARG A 1 90 ? 12.968 5.910 -0.893 1.00 90.12 90 ARG A O 1
ATOM 751 N N . ASP A 1 91 ? 14.394 7.675 -0.992 1.00 85.38 91 ASP A N 1
ATOM 752 C CA . ASP A 1 91 ? 14.120 8.112 0.360 1.00 85.38 91 ASP A CA 1
ATOM 753 C C . ASP A 1 91 ? 12.641 8.486 0.477 1.00 85.38 91 ASP A C 1
ATOM 755 O O . ASP A 1 91 ? 12.027 9.071 -0.419 1.00 85.38 91 ASP A O 1
ATOM 759 N N . SER A 1 92 ? 12.052 8.026 1.566 1.00 70.19 92 SER A N 1
ATOM 760 C CA . SER A 1 92 ? 10.650 8.200 1.888 1.00 70.19 92 SER A CA 1
ATOM 761 C C . SER A 1 92 ? 10.482 8.860 3.253 1.00 70.19 92 SER A C 1
ATOM 763 O O . SER A 1 92 ? 9.363 8.834 3.764 1.00 70.19 92 SER A O 1
ATOM 765 N N . ASP A 1 93 ? 11.535 9.404 3.862 1.00 66.94 93 ASP A N 1
ATOM 766 C CA . ASP A 1 93 ? 11.401 10.212 5.069 1.00 66.94 93 ASP A CA 1
ATOM 767 C C . ASP A 1 93 ? 10.874 11.625 4.732 1.00 66.94 93 ASP A C 1
ATOM 769 O O . ASP A 1 93 ? 11.082 12.174 3.649 1.00 66.94 93 ASP A O 1
ATOM 773 N N . ILE A 1 94 ? 10.083 12.174 5.656 1.00 63.50 94 ILE A N 1
ATOM 774 C CA . ILE A 1 94 ? 9.603 13.557 5.643 1.00 63.50 94 ILE A CA 1
ATOM 775 C C . ILE A 1 94 ? 10.227 14.234 6.860 1.00 63.50 94 ILE A C 1
ATOM 777 O O . ILE A 1 94 ? 9.950 13.830 7.992 1.00 63.50 94 ILE A O 1
ATOM 781 N N . GLU A 1 95 ? 11.031 15.266 6.630 1.00 58.69 95 GLU A N 1
ATOM 782 C CA . GLU A 1 95 ? 11.446 16.194 7.682 1.00 58.69 95 GLU A CA 1
ATOM 783 C C . GLU A 1 95 ? 10.306 17.190 7.929 1.00 58.69 95 GLU A C 1
ATOM 785 O O . GLU A 1 95 ? 9.721 17.707 6.978 1.00 58.69 95 GLU A O 1
ATOM 790 N N . VAL A 1 96 ? 9.938 17.393 9.197 1.00 57.41 96 VAL A N 1
ATOM 791 C CA . VAL A 1 96 ? 8.867 18.305 9.634 1.00 57.41 96 VAL A CA 1
ATOM 792 C C . VAL A 1 96 ? 9.509 19.399 10.476 1.00 57.41 96 VAL A C 1
ATOM 794 O O . VAL A 1 96 ? 10.136 19.059 11.479 1.00 57.41 96 VAL A O 1
ATOM 797 N N . GLU A 1 97 ? 9.364 20.668 10.084 1.00 55.25 97 GLU A N 1
ATOM 798 C CA . GLU A 1 97 ? 9.861 21.816 10.857 1.00 55.25 97 GLU A CA 1
ATOM 799 C C . GLU A 1 97 ? 8.872 22.190 11.979 1.00 55.25 97 GLU A C 1
ATOM 801 O O . GLU A 1 97 ? 7.658 22.043 11.845 1.00 55.25 97 GLU A O 1
ATOM 806 N N . GLU A 1 98 ? 9.391 22.642 13.124 1.00 52.44 98 GLU A N 1
ATOM 807 C CA . GLU A 1 98 ? 8.620 22.838 14.365 1.00 52.44 98 GLU A CA 1
ATOM 808 C C . GLU A 1 98 ? 7.695 24.073 14.350 1.00 52.44 98 GLU A C 1
ATOM 810 O O . GLU A 1 98 ? 6.775 24.165 15.162 1.00 52.44 98 GLU A O 1
ATOM 815 N N . GLU A 1 99 ? 7.894 25.018 13.426 1.00 54.88 99 GLU A N 1
ATOM 816 C CA . GLU A 1 99 ? 7.239 26.338 13.458 1.00 54.88 99 GLU A CA 1
ATOM 817 C C . GLU A 1 99 ? 5.922 26.428 12.658 1.00 54.88 99 GLU A C 1
ATOM 819 O O . GLU A 1 99 ? 5.293 27.493 12.582 1.00 54.88 99 GLU A O 1
ATOM 824 N N . GLU A 1 100 ? 5.451 25.331 12.060 1.00 56.31 100 GLU A N 1
ATOM 825 C CA . GLU A 1 100 ? 4.270 25.368 11.197 1.00 56.31 100 GLU A CA 1
ATOM 826 C C . GLU A 1 100 ? 2.941 25.317 11.950 1.00 56.31 100 GLU A C 1
ATOM 828 O O . GLU A 1 100 ? 2.504 24.301 12.484 1.00 56.31 100 GLU A O 1
ATOM 833 N N . LYS A 1 101 ? 2.235 26.450 11.900 1.00 59.50 101 LYS A N 1
ATOM 834 C CA . LYS A 1 101 ? 0.906 26.640 12.501 1.00 59.50 101 LYS A CA 1
ATOM 835 C C . LYS A 1 101 ? -0.200 25.799 11.854 1.00 59.50 101 LYS A C 1
ATOM 837 O O . LYS A 1 101 ? -1.243 25.609 12.469 1.00 59.50 101 LYS A O 1
ATOM 842 N N . ASP A 1 102 ? 0.008 25.327 10.625 1.00 72.44 102 ASP A N 1
ATOM 843 C CA . ASP A 1 102 ? -0.936 24.487 9.880 1.00 72.44 102 ASP A CA 1
ATOM 844 C C . ASP A 1 102 ? -0.254 23.175 9.476 1.00 72.44 102 ASP A C 1
ATOM 846 O O . ASP A 1 102 ? 0.248 23.011 8.359 1.00 72.44 102 ASP A O 1
ATOM 850 N N . LEU A 1 103 ? -0.233 22.237 10.428 1.00 68.50 103 LEU A N 1
ATOM 851 C CA . LEU A 1 103 ? 0.360 20.911 10.259 1.00 68.50 103 LEU A CA 1
ATOM 852 C C . LEU A 1 103 ? -0.227 20.176 9.050 1.00 68.50 103 LEU A C 1
ATOM 854 O O . LEU A 1 103 ? 0.507 19.555 8.287 1.00 68.50 103 LEU A O 1
ATOM 858 N N . VAL A 1 104 ? -1.541 20.271 8.828 1.00 72.12 104 VAL A N 1
ATOM 859 C CA . VAL A 1 104 ? -2.215 19.580 7.721 1.00 72.12 104 VAL A CA 1
ATOM 860 C C . VAL A 1 104 ? -1.662 20.058 6.379 1.00 72.12 104 VAL A C 1
ATOM 862 O O . VAL A 1 104 ? -1.265 19.241 5.544 1.00 72.12 104 VAL A O 1
ATOM 865 N N . ARG A 1 105 ? -1.591 21.377 6.172 1.00 73.56 105 ARG A N 1
ATOM 866 C CA . ARG A 1 105 ? -1.082 21.962 4.925 1.00 73.56 105 ARG A CA 1
ATOM 867 C C . ARG A 1 105 ? 0.407 21.692 4.713 1.00 73.56 105 ARG A C 1
ATOM 869 O O . ARG A 1 105 ? 0.831 21.471 3.570 1.00 73.56 105 ARG A O 1
ATOM 876 N N . PHE A 1 106 ? 1.197 21.689 5.785 1.00 74.06 106 PHE A N 1
ATOM 877 C CA . PHE A 1 106 ? 2.598 21.307 5.691 1.00 74.06 106 PHE A CA 1
ATOM 878 C C . PHE A 1 106 ? 2.752 19.862 5.223 1.00 74.06 106 PHE A C 1
ATOM 880 O O . PHE A 1 106 ? 3.410 19.616 4.210 1.00 74.06 106 PHE A O 1
ATOM 887 N N . PHE A 1 107 ? 2.094 18.914 5.899 1.00 73.12 107 PHE A N 1
ATOM 888 C CA . PHE A 1 107 ? 2.183 17.501 5.543 1.00 73.12 107 PHE A CA 1
ATOM 889 C C . PHE A 1 107 ? 1.726 17.255 4.099 1.00 73.12 107 PHE A C 1
ATOM 891 O O . PHE A 1 107 ? 2.377 16.495 3.390 1.00 73.12 107 PHE A O 1
ATOM 898 N N . GLU A 1 108 ? 0.690 17.937 3.597 1.00 72.50 108 GLU A N 1
ATOM 899 C CA . GLU A 1 108 ? 0.297 17.853 2.178 1.00 72.50 108 GLU A CA 1
ATOM 900 C C . GLU A 1 108 ? 1.408 18.302 1.214 1.00 72.50 108 GLU A C 1
ATOM 902 O O . GLU A 1 108 ? 1.602 17.711 0.146 1.00 72.50 108 GLU A O 1
ATOM 907 N N . THR A 1 109 ? 2.149 19.348 1.577 1.00 74.19 109 THR A N 1
ATOM 908 C CA . THR A 1 109 ? 3.273 19.861 0.783 1.00 74.19 109 THR A CA 1
ATOM 909 C C . THR A 1 109 ? 4.471 18.916 0.862 1.00 74.19 109 THR A C 1
ATOM 911 O O . THR A 1 109 ? 5.079 18.585 -0.161 1.00 74.19 109 THR A O 1
ATOM 914 N N . ALA A 1 110 ? 4.774 18.423 2.059 1.00 71.31 110 ALA A N 1
ATOM 915 C CA . ALA A 1 110 ? 5.858 17.491 2.315 1.00 71.31 110 ALA A CA 1
ATOM 916 C C . ALA A 1 110 ? 5.617 16.126 1.653 1.00 71.31 110 ALA A C 1
ATOM 918 O O . ALA A 1 110 ? 6.533 15.562 1.061 1.00 71.31 110 ALA A O 1
ATOM 919 N N . LEU A 1 111 ? 4.375 15.634 1.628 1.00 70.88 111 LEU A N 1
ATOM 920 C CA . LEU A 1 111 ? 3.987 14.414 0.915 1.00 70.88 111 LEU A CA 1
ATOM 921 C C . LEU A 1 111 ? 4.228 14.520 -0.594 1.00 70.88 111 LEU A C 1
ATOM 923 O O . LEU A 1 111 ? 4.716 13.573 -1.214 1.00 70.88 111 LEU A O 1
ATOM 927 N N . LYS A 1 112 ? 3.962 15.687 -1.194 1.00 70.75 112 LYS A N 1
ATOM 928 C CA . LYS A 1 112 ? 4.301 15.941 -2.604 1.00 70.75 112 LYS A CA 1
ATOM 929 C C . LYS A 1 112 ? 5.813 15.943 -2.833 1.00 70.75 112 LYS A C 1
ATOM 931 O O . LYS A 1 112 ? 6.259 15.354 -3.814 1.00 70.75 112 LYS A O 1
ATOM 936 N N . LYS A 1 113 ? 6.600 16.544 -1.930 1.00 68.06 113 LYS A N 1
ATOM 937 C CA . LYS A 1 113 ? 8.074 16.514 -1.997 1.00 68.06 113 LYS A CA 1
ATOM 938 C C . LYS A 1 113 ? 8.629 15.094 -1.824 1.00 68.06 113 LYS A C 1
ATOM 940 O O . LYS A 1 113 ? 9.468 14.687 -2.618 1.00 68.06 113 LYS A O 1
ATOM 945 N N . ARG A 1 114 ? 8.100 14.312 -0.875 1.00 66.75 114 ARG A N 1
ATOM 946 C CA . ARG A 1 114 ? 8.456 12.903 -0.617 1.00 66.75 114 ARG A CA 1
ATOM 947 C C . ARG A 1 114 ? 8.273 12.027 -1.849 1.00 66.75 114 ARG A C 1
ATOM 949 O O . ARG A 1 114 ? 9.120 11.189 -2.141 1.00 66.75 114 ARG A O 1
ATOM 956 N N . ARG A 1 115 ? 7.188 12.233 -2.611 1.00 64.69 115 ARG A N 1
ATOM 957 C CA . ARG A 1 115 ? 6.985 11.524 -3.886 1.00 64.69 115 ARG A CA 1
ATOM 958 C C . ARG A 1 115 ? 8.154 11.736 -4.845 1.00 64.69 115 ARG A C 1
ATOM 960 O O . ARG A 1 115 ? 8.398 10.840 -5.634 1.00 64.69 115 ARG A O 1
ATOM 967 N N . CYS A 1 116 ? 8.888 12.841 -4.729 1.00 69.62 116 CYS A N 1
ATOM 968 C CA . CYS A 1 116 ? 10.065 13.179 -5.524 1.00 69.62 116 CYS A CA 1
ATOM 969 C C . CYS A 1 116 ? 11.405 12.971 -4.787 1.00 69.62 116 CYS A C 1
ATOM 971 O O . CYS A 1 116 ? 12.416 13.482 -5.267 1.00 69.62 116 CYS A O 1
ATOM 973 N N . GLY A 1 117 ? 11.426 12.251 -3.655 1.00 77.44 117 GLY A N 1
ATOM 974 C CA . GLY A 1 117 ? 12.616 12.056 -2.814 1.00 77.44 117 GLY A CA 1
ATOM 975 C C . GLY A 1 117 ? 13.830 11.506 -3.568 1.00 77.44 117 GLY A C 1
ATOM 976 O O . GLY A 1 117 ? 13.699 10.920 -4.648 1.00 77.44 117 GLY A O 1
ATOM 977 N N . GLU A 1 118 ? 15.029 11.697 -3.023 1.00 85.81 118 GLU A N 1
ATOM 978 C CA . GLU A 1 118 ? 16.273 11.295 -3.686 1.00 85.81 118 GLU A CA 1
ATOM 979 C C . GLU A 1 118 ? 16.367 9.777 -3.877 1.00 85.81 118 GLU A C 1
ATOM 981 O O . GLU A 1 118 ? 15.812 8.994 -3.105 1.00 85.81 118 GLU A O 1
ATOM 986 N N . VAL A 1 119 ? 17.052 9.337 -4.936 1.00 91.19 119 VAL A N 1
ATOM 987 C CA . VAL A 1 119 ? 17.288 7.907 -5.172 1.00 91.19 119 VAL A CA 1
ATOM 988 C C . VAL A 1 119 ? 18.402 7.439 -4.240 1.00 91.19 119 VAL A C 1
ATOM 990 O O . VAL A 1 119 ? 19.565 7.775 -4.442 1.00 91.19 119 VAL A O 1
ATOM 993 N N . ILE A 1 120 ? 18.049 6.624 -3.249 1.00 92.94 120 ILE A N 1
ATOM 994 C CA . ILE A 1 120 ? 18.997 6.069 -2.271 1.00 92.94 120 ILE A CA 1
ATOM 995 C C . ILE A 1 120 ? 19.564 4.721 -2.703 1.00 92.94 120 ILE A C 1
ATOM 997 O O . ILE A 1 120 ? 20.577 4.271 -2.169 1.00 92.94 120 ILE A O 1
ATOM 1001 N N . ARG A 1 121 ? 18.909 4.052 -3.659 1.00 95.56 121 ARG A N 1
ATOM 1002 C CA . ARG A 1 121 ? 19.407 2.817 -4.259 1.00 95.56 121 ARG A CA 1
ATOM 1003 C C . ARG A 1 121 ? 18.827 2.595 -5.646 1.00 95.56 121 ARG A C 1
ATOM 1005 O O . ARG A 1 121 ? 17.644 2.837 -5.880 1.00 95.56 121 ARG A O 1
ATOM 1012 N N . ILE A 1 122 ? 19.650 2.068 -6.541 1.00 97.44 122 ILE A N 1
ATOM 1013 C CA . ILE A 1 122 ? 19.220 1.534 -7.829 1.00 97.44 122 ILE A CA 1
ATOM 1014 C C . ILE A 1 122 ? 19.703 0.095 -7.979 1.00 97.44 122 ILE A C 1
ATOM 1016 O O . ILE A 1 122 ? 20.851 -0.234 -7.682 1.00 97.44 122 ILE A O 1
ATOM 1020 N N . GLU A 1 123 ? 18.801 -0.770 -8.415 1.00 97.94 123 GLU A N 1
ATOM 1021 C CA . GLU A 1 123 ? 19.053 -2.182 -8.659 1.00 97.94 123 GLU A CA 1
ATOM 1022 C C . GLU A 1 123 ? 18.920 -2.445 -10.154 1.00 97.94 123 GLU A C 1
ATOM 1024 O O . GLU A 1 123 ? 17.886 -2.137 -10.739 1.00 97.94 123 GLU A O 1
ATOM 1029 N N . PHE A 1 124 ? 19.946 -3.024 -10.763 1.00 98.12 124 PHE A N 1
ATOM 1030 C CA . PHE A 1 124 ? 19.961 -3.461 -12.155 1.00 98.12 124 PHE A CA 1
ATOM 1031 C C . PHE A 1 124 ? 19.978 -4.983 -12.211 1.00 98.12 124 PHE A C 1
ATOM 1033 O O . PHE A 1 124 ? 20.577 -5.625 -11.348 1.00 98.12 124 PHE A O 1
ATOM 1040 N N . ASN A 1 125 ? 19.366 -5.580 -13.230 1.00 96.38 125 ASN A N 1
ATOM 1041 C CA . ASN A 1 125 ? 19.595 -6.995 -13.500 1.00 96.38 125 ASN A CA 1
ATOM 1042 C C . ASN A 1 125 ? 20.947 -7.210 -14.203 1.00 96.38 125 ASN A C 1
ATOM 1044 O O . ASN A 1 125 ? 21.456 -6.331 -14.896 1.00 96.38 125 ASN A O 1
ATOM 1048 N N . THR A 1 126 ? 21.513 -8.409 -14.078 1.00 95.31 126 THR A N 1
ATOM 1049 C CA . THR A 1 126 ? 22.786 -8.790 -14.724 1.00 95.31 126 THR A CA 1
ATOM 1050 C C . THR A 1 126 ? 22.769 -8.714 -16.250 1.00 95.31 126 THR A C 1
ATOM 1052 O O . THR A 1 126 ? 23.826 -8.586 -16.862 1.00 95.31 126 THR A O 1
ATOM 1055 N N . LYS A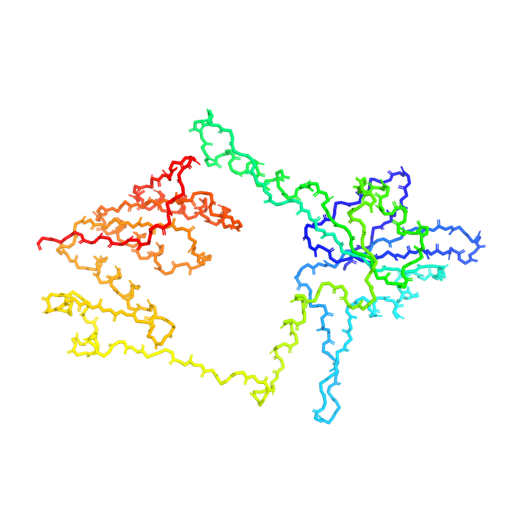 1 127 ? 21.586 -8.771 -16.877 1.00 92.00 127 LYS A N 1
ATOM 1056 C CA . LYS A 1 127 ? 21.438 -8.666 -18.337 1.00 92.00 127 LYS A CA 1
ATOM 1057 C C . LYS A 1 127 ? 21.659 -7.243 -18.862 1.00 92.00 127 LYS A C 1
ATOM 1059 O O . LYS A 1 127 ? 21.890 -7.095 -20.057 1.00 92.00 127 LYS A O 1
ATOM 1064 N N . MET A 1 128 ? 21.571 -6.216 -18.011 1.00 95.25 128 MET A N 1
ATOM 1065 C CA . MET A 1 128 ? 21.695 -4.829 -18.453 1.00 95.25 128 MET A CA 1
ATOM 1066 C C . MET A 1 128 ? 23.150 -4.490 -18.831 1.00 95.25 128 MET A C 1
ATOM 1068 O O . MET A 1 128 ? 24.050 -4.662 -18.004 1.00 95.25 128 MET A O 1
ATOM 1072 N N . PRO A 1 129 ? 23.400 -3.981 -20.053 1.00 95.88 129 PRO A N 1
ATOM 1073 C CA . PRO A 1 129 ? 24.717 -3.501 -20.463 1.00 95.88 129 PRO A CA 1
ATOM 1074 C C . PRO A 1 129 ? 25.285 -2.427 -19.522 1.00 95.88 129 PRO A C 1
ATOM 1076 O O . PRO A 1 129 ? 24.558 -1.570 -19.013 1.00 95.88 129 PRO A O 1
ATOM 1079 N N . LYS A 1 130 ? 26.605 -2.463 -19.286 1.00 95.06 130 LYS A N 1
ATOM 1080 C CA . LYS A 1 130 ? 27.287 -1.580 -18.317 1.00 95.06 130 LYS A CA 1
ATOM 1081 C C . LYS A 1 130 ? 27.157 -0.096 -18.661 1.00 95.06 130 LYS A C 1
ATOM 1083 O O . LYS A 1 130 ? 27.012 0.725 -17.760 1.00 95.06 130 LYS A O 1
ATOM 1088 N N . ASP A 1 131 ? 27.207 0.236 -19.944 1.00 94.44 131 ASP A N 1
ATOM 1089 C CA . ASP A 1 131 ? 27.003 1.582 -20.476 1.00 94.44 131 ASP A CA 1
ATOM 1090 C C . ASP A 1 131 ? 25.589 2.097 -20.173 1.00 94.44 131 ASP A C 1
ATOM 1092 O O . ASP A 1 131 ? 25.438 3.235 -19.730 1.00 94.44 131 ASP A O 1
ATOM 1096 N N . LEU A 1 132 ? 24.565 1.245 -20.291 1.00 94.62 132 LEU A N 1
ATOM 1097 C CA . LEU A 1 132 ? 23.194 1.600 -19.914 1.00 94.62 132 LEU A CA 1
ATOM 1098 C C . LEU A 1 132 ? 23.029 1.762 -18.396 1.00 94.62 132 LEU A C 1
ATOM 1100 O O . LEU A 1 132 ? 22.358 2.697 -17.953 1.00 94.62 132 LEU A O 1
ATOM 1104 N N . CYS A 1 133 ? 23.665 0.908 -17.587 1.00 96.19 133 CYS A N 1
ATOM 1105 C CA . CYS A 1 133 ? 23.697 1.085 -16.130 1.00 96.19 133 CYS A CA 1
ATOM 1106 C C . CYS A 1 133 ? 24.318 2.437 -15.753 1.00 96.19 133 CYS A C 1
ATOM 1108 O O . CYS A 1 133 ? 23.764 3.175 -14.935 1.00 96.19 133 CYS A O 1
ATOM 1110 N N . GLN A 1 134 ? 25.454 2.783 -16.367 1.00 95.25 134 GLN A N 1
ATOM 1111 C CA . GLN A 1 134 ? 26.149 4.045 -16.125 1.00 95.25 134 GLN A CA 1
ATOM 1112 C C . GLN A 1 134 ? 25.317 5.244 -16.590 1.00 95.25 134 GLN A C 1
ATOM 1114 O O . GLN A 1 134 ? 25.212 6.230 -15.863 1.00 95.25 134 GLN A O 1
ATOM 1119 N N . PHE A 1 135 ? 24.672 5.143 -17.754 1.00 93.50 135 PHE A N 1
ATOM 1120 C CA . PHE A 1 135 ? 23.764 6.165 -18.264 1.00 93.50 135 PHE A CA 1
ATOM 1121 C C . PHE A 1 135 ? 22.644 6.478 -17.262 1.00 93.50 135 PHE A C 1
ATOM 1123 O O . PHE A 1 135 ? 22.489 7.631 -16.857 1.00 93.50 135 PHE A O 1
ATOM 1130 N N . ILE A 1 136 ? 21.912 5.458 -16.799 1.00 94.81 136 ILE A N 1
ATOM 1131 C CA . ILE A 1 136 ? 20.809 5.645 -15.845 1.00 94.81 136 ILE A CA 1
ATOM 1132 C C . ILE A 1 136 ? 21.318 6.176 -14.501 1.00 94.81 136 ILE A C 1
ATOM 1134 O O . ILE A 1 136 ? 20.709 7.083 -13.935 1.00 94.81 136 ILE A O 1
ATOM 1138 N N . THR A 1 137 ? 22.450 5.661 -14.015 1.00 94.81 137 THR A N 1
ATOM 1139 C CA . THR A 1 137 ? 23.087 6.128 -12.772 1.00 94.81 137 THR A CA 1
ATOM 1140 C C . THR A 1 137 ? 23.414 7.622 -12.849 1.00 94.81 137 THR A C 1
ATOM 1142 O O . THR A 1 137 ? 23.084 8.370 -11.931 1.00 94.81 137 THR A O 1
ATOM 1145 N N . ASN A 1 138 ? 23.983 8.077 -13.968 1.00 92.62 138 ASN A N 1
ATOM 1146 C CA . ASN A 1 138 ? 24.339 9.479 -14.182 1.00 92.62 138 ASN A CA 1
ATOM 1147 C C . ASN A 1 138 ? 23.104 10.379 -14.301 1.00 92.62 138 ASN A C 1
ATOM 1149 O O . ASN A 1 138 ? 23.040 11.427 -13.659 1.00 92.62 138 ASN A O 1
ATOM 1153 N N . VAL A 1 139 ? 22.111 9.972 -15.099 1.00 91.19 139 VAL A N 1
ATOM 1154 C CA . VAL A 1 139 ? 20.889 10.759 -15.325 1.00 91.19 139 VAL A CA 1
ATOM 1155 C C . VAL A 1 139 ? 20.080 10.920 -14.039 1.00 91.19 139 VAL A C 1
ATOM 1157 O O . VAL A 1 139 ? 19.574 12.005 -13.758 1.00 91.19 139 VAL A O 1
ATOM 1160 N N . LEU A 1 140 ? 20.005 9.866 -13.227 1.00 90.75 140 LEU A N 1
ATOM 1161 C CA . LEU A 1 140 ? 19.333 9.889 -11.929 1.00 90.75 140 LEU A CA 1
ATOM 1162 C C . LEU A 1 140 ? 20.219 10.419 -10.790 1.00 90.75 140 LEU A C 1
ATOM 1164 O O . LEU A 1 140 ? 19.743 10.498 -9.659 1.00 90.75 140 LEU A O 1
ATOM 1168 N N . ARG A 1 141 ? 21.473 10.798 -11.083 1.00 91.06 141 ARG A N 1
ATOM 1169 C CA . ARG A 1 141 ? 22.465 11.323 -10.127 1.00 91.06 141 ARG A CA 1
ATOM 1170 C C . ARG A 1 141 ? 22.660 10.416 -8.908 1.00 91.06 141 ARG A C 1
ATOM 1172 O O . ARG A 1 141 ? 22.793 10.893 -7.786 1.00 91.06 141 ARG A O 1
ATOM 1179 N N . VAL A 1 142 ? 22.662 9.104 -9.131 1.00 93.62 142 VAL A N 1
ATOM 1180 C CA . VAL A 1 142 ? 22.783 8.112 -8.059 1.00 93.62 142 VAL A CA 1
ATOM 1181 C C . VAL A 1 142 ? 24.260 7.920 -7.709 1.00 93.62 142 VAL A C 1
ATOM 1183 O O . VAL A 1 142 ? 25.058 7.634 -8.606 1.00 93.62 142 VAL A O 1
ATOM 1186 N N . PRO A 1 143 ? 24.652 8.032 -6.429 1.00 92.56 143 PRO A N 1
ATOM 1187 C CA . PRO A 1 143 ? 26.002 7.697 -5.994 1.00 92.56 143 PRO A CA 1
ATOM 1188 C C . PRO A 1 143 ? 26.372 6.249 -6.344 1.00 92.56 143 PRO A C 1
ATOM 1190 O O . PRO A 1 143 ? 25.550 5.340 -6.246 1.00 92.56 143 PRO A O 1
ATOM 1193 N N . THR A 1 144 ? 27.625 5.993 -6.720 1.00 91.44 144 THR A N 1
ATOM 1194 C CA . THR A 1 144 ? 28.064 4.652 -7.154 1.00 91.44 144 THR A CA 1
ATOM 1195 C C . THR A 1 144 ? 27.937 3.590 -6.060 1.00 91.44 144 THR A C 1
ATOM 1197 O O . THR A 1 144 ? 27.691 2.427 -6.365 1.00 91.44 144 THR A O 1
ATOM 1200 N N . ASN A 1 145 ? 28.052 3.973 -4.785 1.00 94.44 145 ASN A N 1
ATOM 1201 C CA . ASN A 1 145 ? 27.829 3.096 -3.628 1.00 94.44 145 ASN A CA 1
ATOM 1202 C C . ASN A 1 145 ? 26.347 2.734 -3.404 1.00 94.44 145 ASN A C 1
ATOM 1204 O O . ASN A 1 145 ? 26.055 1.833 -2.621 1.00 94.44 145 ASN A O 1
ATOM 1208 N N . CYS A 1 146 ? 25.425 3.400 -4.098 1.00 95.94 146 CYS A N 1
ATOM 1209 C CA . CYS A 1 146 ? 23.990 3.121 -4.092 1.00 95.94 146 CYS A CA 1
ATOM 1210 C C . CYS A 1 146 ? 23.554 2.251 -5.289 1.00 95.94 146 CYS A C 1
ATOM 1212 O O . CYS A 1 146 ? 22.365 1.970 -5.451 1.00 95.94 146 CYS A O 1
ATOM 1214 N N . VAL A 1 147 ? 24.493 1.812 -6.133 1.00 97.38 147 VAL A N 1
ATOM 1215 C CA . VAL A 1 147 ? 24.225 0.957 -7.297 1.00 97.38 147 VAL A CA 1
ATOM 1216 C C . VAL A 1 147 ? 24.418 -0.512 -6.929 1.00 97.38 147 VAL A C 1
ATOM 1218 O O . VAL A 1 147 ? 25.443 -0.909 -6.382 1.00 97.38 147 VAL A O 1
ATOM 1221 N N . SER A 1 148 ? 23.435 -1.351 -7.250 1.00 96.94 148 SER A N 1
ATOM 1222 C CA . SER A 1 148 ? 23.506 -2.806 -7.097 1.00 96.94 148 SER A CA 1
ATOM 1223 C C . SER A 1 148 ? 23.195 -3.493 -8.421 1.00 96.94 148 SER A C 1
ATOM 1225 O O . SER A 1 148 ? 22.204 -3.168 -9.066 1.00 96.94 148 SER A O 1
ATOM 1227 N N . VAL A 1 149 ? 23.999 -4.485 -8.802 1.00 97.12 149 VAL A N 1
ATOM 1228 C CA . VAL A 1 149 ? 23.674 -5.404 -9.902 1.00 97.12 149 VAL A CA 1
ATOM 1229 C C . VAL A 1 149 ? 23.284 -6.739 -9.284 1.00 97.12 149 VAL A C 1
ATOM 1231 O O . VAL A 1 149 ? 24.058 -7.319 -8.526 1.00 97.12 149 VAL A O 1
ATOM 1234 N N . ILE A 1 150 ? 22.068 -7.192 -9.565 1.00 96.75 150 ILE A N 1
ATOM 1235 C CA . ILE A 1 150 ? 21.463 -8.373 -8.956 1.00 96.75 150 ILE A CA 1
ATOM 1236 C C . ILE A 1 150 ? 21.382 -9.486 -9.995 1.00 96.75 150 ILE A C 1
ATOM 1238 O O . ILE A 1 150 ? 20.807 -9.308 -11.073 1.00 96.75 150 ILE A O 1
ATOM 1242 N N . ASP A 1 151 ? 21.937 -10.644 -9.645 1.00 94.81 151 ASP A N 1
ATOM 1243 C CA . ASP A 1 151 ? 21.766 -11.870 -10.414 1.00 94.81 151 ASP A CA 1
ATOM 1244 C C . ASP A 1 151 ? 20.462 -12.558 -10.001 1.00 94.81 151 ASP A C 1
ATOM 1246 O O . ASP A 1 151 ? 20.377 -13.208 -8.959 1.00 94.81 151 ASP A O 1
ATOM 1250 N N . GLY A 1 152 ? 19.408 -12.321 -10.780 1.00 91.75 152 GLY A N 1
ATOM 1251 C CA . GLY A 1 152 ? 18.077 -12.861 -10.529 1.00 91.75 152 GLY A CA 1
ATOM 1252 C C . GLY A 1 152 ? 16.965 -11.827 -10.669 1.00 91.75 152 GLY A C 1
ATOM 1253 O O . GLY A 1 152 ? 17.086 -10.819 -11.369 1.00 91.75 152 GLY A O 1
ATOM 1254 N N . LEU A 1 153 ? 15.835 -12.113 -10.021 1.00 92.94 153 LEU A N 1
ATOM 1255 C CA . LEU A 1 153 ? 14.627 -11.306 -10.128 1.00 92.94 153 LEU A CA 1
ATOM 1256 C C . LEU A 1 153 ? 14.725 -10.048 -9.252 1.00 92.94 153 LEU A C 1
ATOM 1258 O O . LEU A 1 153 ? 14.811 -10.136 -8.028 1.00 92.94 153 LEU A O 1
ATOM 1262 N N . LEU A 1 154 ? 14.625 -8.868 -9.869 1.00 95.44 154 LEU A N 1
ATOM 1263 C CA . LEU A 1 154 ? 14.419 -7.618 -9.127 1.00 95.44 154 LEU A CA 1
ATOM 1264 C C . LEU A 1 154 ? 13.036 -7.608 -8.473 1.00 95.44 154 LEU A C 1
ATOM 1266 O O . LEU A 1 154 ? 12.153 -8.342 -8.896 1.00 95.44 154 LEU A O 1
ATOM 1270 N N . ALA A 1 155 ? 12.799 -6.751 -7.481 1.00 93.69 155 ALA A N 1
ATOM 1271 C CA . ALA A 1 155 ? 11.471 -6.583 -6.879 1.00 93.69 155 ALA A CA 1
ATOM 1272 C C . ALA A 1 155 ? 10.796 -7.884 -6.395 1.00 93.69 155 ALA A C 1
ATOM 1274 O O . ALA A 1 155 ? 9.633 -8.152 -6.705 1.00 93.69 155 ALA A O 1
ATOM 1275 N N . LEU A 1 156 ? 11.515 -8.682 -5.595 1.00 93.12 156 LEU A N 1
ATOM 1276 C CA . LEU A 1 156 ? 11.025 -9.955 -5.041 1.00 93.12 156 LEU A CA 1
ATOM 1277 C C . LEU A 1 156 ? 9.705 -9.832 -4.267 1.00 93.12 156 LEU A C 1
ATOM 1279 O O . LEU A 1 156 ? 8.920 -10.774 -4.244 1.00 93.12 156 LEU A O 1
ATOM 1283 N N . ASN A 1 157 ? 9.404 -8.666 -3.688 1.00 91.12 157 ASN A N 1
ATOM 1284 C CA . ASN A 1 157 ? 8.126 -8.420 -3.014 1.00 91.12 157 ASN A CA 1
ATOM 1285 C C . ASN A 1 157 ? 6.905 -8.633 -3.936 1.00 91.12 157 ASN A C 1
ATOM 1287 O O . ASN A 1 157 ? 5.823 -8.956 -3.447 1.00 91.12 157 ASN A O 1
ATOM 1291 N N . MET A 1 158 ? 7.068 -8.498 -5.258 1.00 93.06 158 MET A N 1
ATOM 1292 C CA . MET A 1 158 ? 5.992 -8.709 -6.235 1.00 93.06 158 MET A CA 1
ATOM 1293 C C . MET A 1 158 ? 5.656 -10.192 -6.456 1.00 93.06 158 MET A C 1
ATOM 1295 O O . MET A 1 158 ? 4.607 -10.488 -7.015 1.00 93.06 158 MET A O 1
ATOM 1299 N N . ILE A 1 159 ? 6.485 -11.138 -5.985 1.00 93.88 159 ILE A N 1
ATOM 1300 C CA . ILE A 1 159 ? 6.185 -12.587 -6.041 1.00 93.88 159 ILE A CA 1
ATOM 1301 C C . ILE A 1 159 ? 4.869 -12.907 -5.315 1.00 93.88 159 ILE A C 1
ATOM 1303 O O . ILE A 1 159 ? 4.181 -13.865 -5.665 1.00 93.88 159 ILE A O 1
ATOM 1307 N N . SER A 1 160 ? 4.472 -12.067 -4.355 1.00 92.56 160 SER A N 1
ATOM 1308 C CA . SER A 1 160 ? 3.171 -12.145 -3.683 1.00 92.56 160 SER A CA 1
ATOM 1309 C C . SER A 1 160 ? 1.972 -12.174 -4.648 1.00 92.56 160 SER A C 1
ATOM 1311 O O . SER A 1 160 ? 0.960 -12.790 -4.321 1.00 92.56 160 SER A O 1
ATOM 1313 N N . GLU A 1 161 ? 2.080 -11.615 -5.860 1.00 92.81 161 GLU A N 1
ATOM 1314 C CA . GLU A 1 161 ? 1.026 -11.683 -6.885 1.00 92.81 161 GLU A CA 1
ATOM 1315 C C . GLU A 1 161 ? 0.678 -13.127 -7.296 1.00 92.81 161 GLU A C 1
ATOM 1317 O O . GLU A 1 161 ? -0.486 -13.433 -7.592 1.00 92.81 161 GLU A O 1
ATOM 1322 N N . ILE A 1 162 ? 1.661 -14.037 -7.261 1.00 93.19 162 ILE A N 1
ATOM 1323 C CA . ILE A 1 162 ? 1.481 -15.459 -7.595 1.00 93.19 162 ILE A CA 1
ATOM 1324 C C . ILE A 1 162 ? 0.563 -16.151 -6.578 1.00 93.19 162 ILE A C 1
ATOM 1326 O O . ILE A 1 162 ? -0.126 -17.109 -6.923 1.00 93.19 162 ILE A O 1
ATOM 1330 N N . PHE A 1 163 ? 0.458 -15.640 -5.347 1.00 90.62 163 PHE A N 1
ATOM 1331 C CA . PHE A 1 163 ? -0.380 -16.231 -4.297 1.00 90.62 163 PHE A CA 1
ATOM 1332 C C . PHE A 1 163 ? -1.880 -16.267 -4.652 1.00 90.62 163 PHE A C 1
ATOM 1334 O O . PHE A 1 163 ? -2.662 -16.975 -4.014 1.00 90.62 163 PHE A O 1
ATOM 1341 N N . SER A 1 164 ? -2.298 -15.548 -5.697 1.00 86.44 164 SER A N 1
ATOM 1342 C CA . SER A 1 164 ? -3.672 -15.562 -6.205 1.00 86.44 164 SER A CA 1
ATOM 1343 C C . SER A 1 164 ? -4.114 -16.892 -6.845 1.00 86.44 164 SER A C 1
ATOM 1345 O O . SER A 1 164 ? -5.314 -17.099 -7.009 1.00 86.44 164 SER A O 1
ATOM 1347 N N . ILE A 1 165 ? -3.203 -17.827 -7.153 1.00 91.00 165 ILE A N 1
ATOM 1348 C CA . ILE A 1 165 ? -3.561 -19.122 -7.769 1.00 91.00 165 ILE A CA 1
ATOM 1349 C C . ILE A 1 165 ? -4.395 -20.026 -6.846 1.00 91.00 165 ILE A C 1
ATOM 1351 O O . ILE A 1 165 ? -4.191 -20.012 -5.629 1.00 91.00 165 ILE A O 1
ATOM 1355 N N . PRO A 1 166 ? -5.284 -20.883 -7.379 1.00 89.44 166 PRO A N 1
ATOM 1356 C CA . PRO A 1 166 ? -6.124 -21.783 -6.586 1.00 89.44 166 PRO A CA 1
ATOM 1357 C C . PRO A 1 166 ? -5.370 -23.054 -6.134 1.00 89.44 166 PRO A C 1
ATOM 1359 O O . PRO A 1 166 ? -5.793 -24.174 -6.399 1.00 89.44 166 PRO A O 1
ATOM 1362 N N . ARG A 1 167 ? -4.233 -22.889 -5.448 1.00 89.94 167 ARG A N 1
ATOM 1363 C CA . ARG A 1 167 ? -3.434 -23.977 -4.850 1.00 89.94 167 ARG A CA 1
ATOM 1364 C C . ARG A 1 167 ? -3.474 -23.913 -3.332 1.00 89.94 167 ARG A C 1
ATOM 1366 O O . ARG A 1 167 ? -2.488 -23.566 -2.695 1.00 89.94 167 ARG A O 1
ATOM 1373 N N . ASN A 1 168 ? -4.644 -24.183 -2.755 1.00 90.25 168 ASN A N 1
ATOM 1374 C CA . ASN A 1 168 ? -4.842 -24.129 -1.300 1.00 90.25 168 ASN A CA 1
ATOM 1375 C C . ASN A 1 168 ? -3.975 -25.147 -0.546 1.00 90.25 168 ASN A C 1
ATOM 1377 O O . ASN A 1 168 ? -3.628 -24.908 0.601 1.00 90.25 168 ASN A O 1
ATOM 1381 N N . ASP A 1 169 ? -3.572 -26.230 -1.210 1.00 92.19 169 ASP A N 1
ATOM 1382 C CA . ASP A 1 169 ? -2.604 -27.212 -0.716 1.00 92.19 169 ASP A CA 1
ATOM 1383 C C . ASP A 1 169 ? -1.197 -26.627 -0.488 1.00 92.19 169 ASP A C 1
ATOM 1385 O O . ASP A 1 169 ? -0.421 -27.183 0.282 1.00 92.19 169 ASP A O 1
ATOM 1389 N N . LEU A 1 170 ? -0.877 -25.496 -1.126 1.00 91.94 170 LEU A N 1
ATOM 1390 C CA . LEU A 1 170 ? 0.382 -24.760 -0.957 1.00 91.94 170 LEU A CA 1
ATOM 1391 C C . LEU A 1 170 ? 0.230 -23.506 -0.081 1.00 91.94 170 LEU A C 1
ATOM 1393 O O . LEU A 1 170 ? 1.172 -22.722 0.043 1.00 91.94 170 LEU A O 1
ATOM 1397 N N . LYS A 1 171 ? -0.956 -23.269 0.487 1.00 91.75 171 LYS A N 1
ATOM 1398 C CA . LYS A 1 171 ? -1.253 -22.090 1.307 1.00 91.75 171 LYS A CA 1
ATOM 1399 C C . LYS A 1 171 ? -1.437 -22.498 2.759 1.00 91.75 171 LYS A C 1
ATOM 1401 O O . LYS A 1 171 ? -1.824 -23.623 3.062 1.00 91.75 171 LYS A O 1
ATOM 1406 N N . PHE A 1 172 ? -1.204 -21.551 3.663 1.00 91.69 172 PHE A N 1
ATOM 1407 C CA . PHE A 1 172 ? -1.643 -21.717 5.043 1.00 91.69 172 PHE A CA 1
ATOM 1408 C C . PHE A 1 172 ? -3.153 -21.951 5.076 1.00 91.69 172 PHE A C 1
ATOM 1410 O O . PHE A 1 172 ? -3.903 -21.319 4.327 1.00 91.69 172 PHE A O 1
ATOM 1417 N N . ILE A 1 173 ? -3.586 -22.847 5.961 1.00 91.56 173 ILE A N 1
ATOM 1418 C CA . ILE A 1 173 ? -5.006 -23.074 6.214 1.00 91.56 173 ILE A CA 1
ATOM 1419 C C . ILE A 1 173 ? -5.602 -21.739 6.680 1.00 91.56 173 ILE A C 1
ATOM 1421 O O . ILE A 1 173 ? -5.091 -21.168 7.650 1.00 91.56 173 ILE A O 1
ATOM 1425 N N . PRO A 1 174 ? -6.641 -21.213 6.005 1.00 89.31 174 PRO A N 1
ATOM 1426 C CA . PRO A 1 174 ? -7.291 -19.990 6.441 1.00 89.31 174 PRO A CA 1
ATOM 1427 C C . PRO A 1 174 ? -7.770 -20.137 7.882 1.00 89.31 174 PRO A C 1
ATOM 1429 O O . PRO A 1 174 ? -8.434 -21.113 8.231 1.00 89.31 174 PRO A O 1
ATOM 1432 N N . TYR A 1 175 ? -7.429 -19.162 8.716 1.00 90.25 175 TYR A N 1
ATOM 1433 C CA . TYR A 1 175 ? -7.897 -19.106 10.088 1.00 90.25 175 TYR A CA 1
ATOM 1434 C C . TYR A 1 175 ? -9.050 -18.108 10.183 1.00 90.25 175 TYR A C 1
ATOM 1436 O O . TYR A 1 175 ? -8.877 -16.924 9.894 1.00 90.25 175 TYR A O 1
ATOM 1444 N N . SER A 1 176 ? -10.223 -18.586 10.587 1.00 92.44 176 SER A N 1
ATOM 1445 C CA . SER A 1 176 ? -11.364 -17.729 10.901 1.00 92.44 176 SER A CA 1
ATOM 1446 C C . SER A 1 176 ? -11.348 -17.399 12.386 1.00 92.44 176 SER A C 1
ATOM 1448 O O . SER A 1 176 ? -11.489 -18.291 13.224 1.00 92.44 176 SER A O 1
ATOM 1450 N N . SER A 1 177 ? -11.181 -16.118 12.710 1.00 94.38 177 SER A N 1
ATOM 1451 C CA . SER A 1 177 ? -11.247 -15.639 14.087 1.00 94.38 177 SER A CA 1
ATOM 1452 C C . SER A 1 177 ? -12.611 -15.941 14.698 1.00 94.38 177 SER A C 1
ATOM 1454 O O . SER A 1 177 ? -13.649 -15.722 14.072 1.00 94.38 177 SER A O 1
ATOM 1456 N N . ARG A 1 178 ? -12.621 -16.431 15.937 1.00 93.31 178 ARG A N 1
ATOM 1457 C CA . ARG A 1 178 ? -13.866 -16.687 16.669 1.00 93.31 178 ARG A CA 1
ATOM 1458 C C . ARG A 1 178 ? -14.392 -15.405 17.311 1.00 93.31 178 ARG A C 1
ATOM 1460 O O . ARG A 1 178 ? -13.631 -14.483 17.609 1.00 93.31 178 ARG A O 1
ATOM 1467 N N . VAL A 1 179 ? -15.686 -15.369 17.604 1.00 90.25 179 VAL A N 1
ATOM 1468 C CA . VAL A 1 179 ? -16.240 -14.354 18.510 1.00 90.25 179 VAL A CA 1
ATOM 1469 C C . VAL A 1 179 ? -15.802 -14.696 19.944 1.00 90.25 179 VAL A C 1
ATOM 1471 O O . VAL A 1 179 ? -15.922 -15.863 20.335 1.00 90.25 179 VAL A O 1
ATOM 1474 N N . PRO A 1 180 ? -15.290 -13.736 20.739 1.00 92.19 180 PRO A N 1
ATOM 1475 C CA . PRO A 1 180 ? -15.012 -13.948 22.156 1.00 92.19 180 PRO A CA 1
ATOM 1476 C C . PRO A 1 180 ? -16.221 -14.533 22.886 1.00 92.19 180 PRO A C 1
ATOM 1478 O O . PRO A 1 180 ? -17.320 -13.978 22.852 1.00 92.19 180 PRO A O 1
ATOM 1481 N N . GLN A 1 181 ? -16.015 -15.647 23.588 1.00 90.06 181 GLN A N 1
ATOM 1482 C CA . GLN A 1 181 ? -17.104 -16.363 24.257 1.00 90.06 181 GLN A CA 1
ATOM 1483 C C . GLN A 1 181 ? -17.810 -15.496 25.311 1.00 90.06 181 GLN A C 1
ATOM 1485 O O . GLN A 1 181 ? -19.008 -15.653 25.522 1.00 90.06 181 GLN A O 1
ATOM 1490 N N . CYS A 1 182 ? -17.083 -14.587 25.971 1.00 89.19 182 CYS A N 1
ATOM 1491 C CA . CYS A 1 182 ? -17.661 -13.651 26.935 1.00 89.19 182 CYS A CA 1
ATOM 1492 C C . CYS A 1 182 ? -18.734 -12.760 26.298 1.00 89.19 182 CYS A C 1
ATOM 1494 O O . CYS A 1 182 ? -19.825 -12.680 26.837 1.00 89.19 182 CYS A O 1
ATOM 1496 N N . ILE A 1 183 ? -18.464 -12.194 25.121 1.00 91.25 183 ILE A N 1
ATOM 1497 C CA . ILE A 1 183 ? -19.412 -11.353 24.379 1.00 91.25 183 ILE A CA 1
ATOM 1498 C C . ILE A 1 183 ? -20.633 -12.168 23.937 1.00 91.25 183 ILE A C 1
ATOM 1500 O O . ILE A 1 183 ? -21.768 -11.715 24.061 1.00 91.25 183 ILE A O 1
ATOM 1504 N N . GLY A 1 184 ? -20.411 -13.402 23.471 1.00 88.25 184 GLY A N 1
ATOM 1505 C CA . GLY A 1 184 ? -21.494 -14.296 23.055 1.00 88.25 184 GLY A CA 1
ATOM 1506 C C . GLY A 1 184 ? -22.463 -14.682 24.181 1.00 88.25 184 GLY A C 1
ATOM 1507 O O . GLY A 1 184 ? -23.628 -14.929 23.902 1.00 88.25 184 GLY A O 1
ATOM 1508 N N . LYS A 1 185 ? -22.020 -14.707 25.447 1.00 89.12 185 LYS A N 1
ATOM 1509 C CA . LYS A 1 185 ? -22.891 -14.997 26.605 1.00 89.12 185 LYS A CA 1
ATOM 1510 C C . LYS A 1 185 ? -23.880 -13.877 26.934 1.00 89.12 185 LYS A C 1
ATOM 1512 O O . LYS A 1 185 ? -24.863 -14.143 27.613 1.00 89.12 185 LYS A O 1
ATOM 1517 N N . HIS A 1 186 ? -23.613 -12.660 26.470 1.00 89.69 186 HIS A N 1
ATOM 1518 C CA . HIS A 1 186 ? -24.485 -11.498 26.645 1.00 89.69 186 HIS A CA 1
ATOM 1519 C C . HIS A 1 186 ? -25.174 -11.107 25.334 1.00 89.69 186 HIS A C 1
ATOM 1521 O O . HIS A 1 186 ? -25.427 -9.929 25.107 1.00 89.69 186 HIS A O 1
ATOM 1527 N N . ASP A 1 187 ? -25.401 -12.065 24.429 1.00 90.50 187 ASP A N 1
ATOM 1528 C CA . ASP A 1 187 ? -26.033 -11.839 23.120 1.00 90.50 187 ASP A CA 1
ATOM 1529 C C . ASP A 1 187 ? -25.379 -10.706 22.301 1.00 90.50 187 ASP A C 1
ATOM 1531 O O . ASP A 1 187 ? -26.013 -10.031 21.491 1.00 90.50 187 ASP A O 1
ATOM 1535 N N . GLY A 1 188 ? -24.073 -10.494 22.501 1.00 90.12 188 GLY A N 1
ATOM 1536 C CA . GLY A 1 188 ? -23.314 -9.440 21.840 1.00 90.12 188 GLY A CA 1
ATOM 1537 C C . GLY A 1 188 ? -23.276 -8.097 22.572 1.00 90.12 188 GLY A C 1
ATOM 1538 O O . GLY A 1 188 ? -22.643 -7.182 22.054 1.00 90.12 188 GLY A O 1
ATOM 1539 N N . ASP A 1 189 ? -23.902 -7.933 23.738 1.00 94.12 189 ASP A N 1
ATOM 1540 C CA . ASP A 1 189 ? -23.840 -6.691 24.518 1.00 94.12 189 ASP A CA 1
ATOM 1541 C C . ASP A 1 189 ? -22.449 -6.506 25.153 1.00 94.12 189 ASP A C 1
ATOM 1543 O O . ASP A 1 189 ? -22.062 -7.171 26.125 1.00 94.12 189 ASP A O 1
ATOM 1547 N N . CYS A 1 190 ? -21.675 -5.576 24.589 1.00 94.69 190 CYS A N 1
ATOM 1548 C CA . CYS A 1 190 ? -20.333 -5.261 25.056 1.00 94.69 190 CYS A CA 1
ATOM 1549 C C . CYS A 1 190 ? -20.362 -4.590 26.435 1.00 94.69 190 CYS A C 1
ATOM 1551 O O . CYS A 1 190 ? -19.508 -4.895 27.268 1.00 94.69 190 CYS A O 1
ATOM 1553 N N . PHE A 1 191 ? -21.334 -3.715 26.709 1.00 94.81 191 PHE A N 1
ATOM 1554 C CA . PHE A 1 191 ? -21.425 -3.005 27.986 1.00 94.81 191 PHE A CA 1
ATOM 1555 C C . PHE A 1 191 ? -21.807 -3.938 29.131 1.00 94.81 191 PHE A C 1
ATOM 1557 O O . PHE A 1 191 ? -21.200 -3.858 30.199 1.00 94.81 191 PHE A O 1
ATOM 1564 N N . ALA A 1 192 ? -22.770 -4.838 28.916 1.00 94.44 192 ALA A N 1
ATOM 1565 C CA . ALA A 1 192 ? -23.134 -5.849 29.905 1.00 94.44 192 ALA A CA 1
ATOM 1566 C C . ALA A 1 192 ? -21.939 -6.756 30.232 1.00 94.44 192 ALA A C 1
ATOM 1568 O O . ALA A 1 192 ? -21.640 -6.973 31.406 1.00 94.44 192 ALA A O 1
ATOM 1569 N N . THR A 1 193 ? -21.205 -7.193 29.202 1.00 94.62 193 THR A N 1
ATOM 1570 C CA . THR A 1 193 ? -20.018 -8.042 29.376 1.00 94.62 193 THR A CA 1
ATOM 1571 C C . THR A 1 193 ? -18.926 -7.337 30.189 1.00 94.62 193 THR A C 1
ATOM 1573 O O . THR A 1 193 ? -18.380 -7.925 31.121 1.00 94.62 193 THR A O 1
ATOM 1576 N N . ILE A 1 194 ? -18.614 -6.075 29.859 1.00 94.44 194 ILE A N 1
ATOM 1577 C CA . ILE A 1 194 ? -17.583 -5.276 30.549 1.00 94.44 194 ILE A CA 1
ATOM 1578 C C . ILE A 1 194 ? -17.993 -4.969 31.997 1.00 94.44 194 ILE A C 1
ATOM 1580 O O . ILE A 1 194 ? -17.145 -4.943 32.885 1.00 94.44 194 ILE A O 1
ATOM 1584 N N . ARG A 1 195 ? -19.291 -4.752 32.252 1.00 93.88 195 ARG A N 1
ATOM 1585 C CA . ARG A 1 195 ? -19.819 -4.495 33.600 1.00 93.88 195 ARG A CA 1
ATOM 1586 C C . ARG A 1 195 ? -19.705 -5.718 34.507 1.00 93.88 195 ARG A C 1
ATOM 1588 O O . ARG A 1 195 ? -19.477 -5.554 35.700 1.00 93.88 195 ARG A O 1
ATOM 1595 N N . GLU A 1 196 ? -19.881 -6.921 33.960 1.00 94.44 196 GLU A N 1
ATOM 1596 C CA . GLU A 1 196 ? -19.712 -8.157 34.729 1.00 94.44 196 GLU A CA 1
ATOM 1597 C C . GLU A 1 196 ? -18.243 -8.386 35.107 1.00 94.44 196 GLU A C 1
ATOM 1599 O O . GLU A 1 196 ? -17.955 -8.754 36.247 1.00 94.44 196 GLU A O 1
ATOM 1604 N N . ARG A 1 197 ? -17.310 -8.181 34.164 1.00 92.25 197 ARG A N 1
ATOM 1605 C CA . ARG A 1 197 ? -15.870 -8.374 34.391 1.00 92.25 197 ARG A CA 1
ATOM 1606 C C . ARG A 1 197 ? -15.001 -7.740 33.306 1.00 92.25 197 ARG A C 1
ATOM 1608 O O . ARG A 1 197 ? -15.424 -7.563 32.167 1.00 92.25 197 ARG A O 1
ATOM 1615 N N . GLU A 1 198 ? -13.728 -7.528 33.634 1.00 93.88 198 GLU A N 1
ATOM 1616 C CA . GLU A 1 198 ? -12.701 -7.182 32.648 1.00 93.88 198 GLU A CA 1
ATOM 1617 C C . GLU A 1 198 ? -12.583 -8.265 31.561 1.00 93.88 198 GLU A C 1
ATOM 1619 O O . GLU A 1 198 ? -12.669 -9.470 31.830 1.00 93.88 198 GLU A O 1
ATOM 1624 N N . ILE A 1 199 ? -12.372 -7.832 30.315 1.00 92.75 199 ILE A N 1
ATOM 1625 C CA . ILE A 1 199 ? -12.231 -8.714 29.154 1.00 92.75 199 ILE A CA 1
ATOM 1626 C C . ILE A 1 199 ? -10.856 -8.549 28.513 1.00 92.75 199 ILE A C 1
ATOM 1628 O O . ILE A 1 199 ? -10.356 -7.441 28.343 1.00 92.75 199 ILE A O 1
ATOM 1632 N N . VAL A 1 200 ? -10.271 -9.669 28.097 1.00 94.50 200 VAL A N 1
ATOM 1633 C CA . VAL A 1 200 ? -9.081 -9.699 27.244 1.00 94.50 200 VAL A CA 1
ATOM 1634 C C . VAL A 1 200 ? -9.480 -10.369 25.939 1.00 94.50 200 VAL A C 1
ATOM 1636 O O . VAL A 1 200 ? -10.028 -11.468 25.959 1.00 94.50 200 VAL A O 1
ATOM 1639 N N . ILE A 1 201 ? -9.215 -9.697 24.820 1.00 93.69 201 ILE A N 1
ATOM 1640 C CA . ILE A 1 201 ? -9.471 -10.208 23.471 1.00 93.69 201 ILE A CA 1
ATOM 1641 C C . ILE A 1 201 ? -8.122 -10.468 22.812 1.00 93.69 201 ILE A C 1
ATOM 1643 O O . ILE A 1 201 ? -7.299 -9.557 22.701 1.00 93.69 201 ILE A O 1
ATOM 1647 N N . HIS A 1 202 ? -7.880 -11.703 22.375 1.00 94.69 202 HIS A N 1
ATOM 1648 C CA . HIS A 1 202 ? -6.593 -12.082 21.799 1.00 94.69 202 HIS A CA 1
ATOM 1649 C C . HIS A 1 202 ? -6.651 -12.161 20.269 1.00 94.69 202 HIS A C 1
ATOM 1651 O O . HIS A 1 202 ? -7.023 -13.180 19.686 1.00 94.69 202 HIS A O 1
ATOM 1657 N N . HIS A 1 203 ? -6.173 -11.123 19.587 1.00 92.81 203 HIS A N 1
ATOM 1658 C CA . HIS A 1 203 ? -5.990 -11.148 18.131 1.00 92.81 203 HIS A CA 1
ATOM 1659 C C . HIS A 1 203 ? -4.744 -11.962 17.721 1.00 92.81 203 HIS A C 1
ATOM 1661 O O . HIS A 1 203 ? -3.764 -11.981 18.465 1.00 92.81 203 HIS A O 1
ATOM 1667 N N . PRO A 1 204 ? -4.740 -12.644 16.560 1.00 93.38 204 PRO A N 1
ATOM 1668 C CA . PRO A 1 204 ? -5.828 -12.762 15.584 1.00 93.38 204 PRO A CA 1
ATOM 1669 C C . PRO A 1 204 ? -6.824 -13.900 15.890 1.00 93.38 204 PRO A C 1
ATOM 1671 O O . PRO A 1 204 ? -7.687 -14.175 15.061 1.00 93.38 204 PRO A O 1
ATOM 1674 N N . TYR A 1 205 ? -6.721 -14.584 17.038 1.00 94.06 205 TYR A N 1
ATOM 1675 C CA . TYR A 1 205 ? -7.585 -15.728 17.369 1.00 94.06 205 TYR A CA 1
ATOM 1676 C C . TYR A 1 205 ? -9.051 -15.332 17.567 1.00 94.06 205 TYR A C 1
ATOM 1678 O O . TYR A 1 205 ? -9.971 -16.043 17.167 1.00 94.06 205 TYR A O 1
ATOM 1686 N N . GLU A 1 206 ? -9.262 -14.161 18.153 1.00 94.81 206 GLU A N 1
ATOM 1687 C CA . GLU A 1 206 ? -10.571 -13.566 18.373 1.00 94.81 206 GLU A CA 1
ATOM 1688 C C . GLU A 1 206 ? -10.772 -12.344 17.477 1.00 94.81 206 GLU A C 1
ATOM 1690 O O . GLU A 1 206 ? -9.818 -11.619 17.181 1.00 94.81 206 GLU A O 1
ATOM 1695 N N . SER A 1 207 ? -12.003 -12.141 16.996 1.00 92.88 207 SER A N 1
ATOM 1696 C CA . SER A 1 207 ? -12.291 -11.102 16.001 1.00 92.88 207 SER A CA 1
ATOM 1697 C C . SER A 1 207 ? -12.116 -9.687 16.566 1.00 92.88 207 SER A C 1
ATOM 1699 O O . SER A 1 207 ? -12.551 -9.386 17.679 1.00 92.88 207 SER A O 1
ATOM 1701 N N . PHE A 1 208 ? -11.528 -8.795 15.760 1.00 92.06 208 PHE A N 1
ATOM 1702 C CA . PHE A 1 208 ? -11.480 -7.351 16.026 1.00 92.06 208 PHE A CA 1
ATOM 1703 C C . PHE A 1 208 ? -12.860 -6.684 15.920 1.00 92.06 208 PHE A C 1
ATOM 1705 O O . PHE A 1 208 ? -13.057 -5.585 16.439 1.00 92.06 208 PHE A O 1
ATOM 1712 N N . ASP A 1 209 ? -13.843 -7.361 15.318 1.00 91.31 209 ASP A N 1
ATOM 1713 C CA . ASP A 1 209 ? -15.205 -6.841 15.167 1.00 91.31 209 ASP A CA 1
ATOM 1714 C C . ASP A 1 209 ? -15.836 -6.443 16.501 1.00 91.31 209 ASP A C 1
ATOM 1716 O O . ASP A 1 209 ? -16.625 -5.504 16.530 1.00 91.31 209 ASP A O 1
ATOM 1720 N N . VAL A 1 210 ? -15.443 -7.072 17.615 1.00 92.88 210 VAL A N 1
ATOM 1721 C CA . VAL A 1 210 ? -15.930 -6.709 18.956 1.00 92.88 210 VAL A CA 1
ATOM 1722 C C . VAL A 1 210 ? -15.600 -5.261 19.319 1.00 92.88 210 VAL A C 1
ATOM 1724 O O . VAL A 1 210 ? -16.432 -4.580 19.909 1.00 92.88 210 VAL A O 1
ATOM 1727 N N . VAL A 1 211 ? -14.431 -4.745 18.924 1.00 92.62 211 VAL A N 1
ATOM 1728 C CA . VAL A 1 211 ? -14.059 -3.338 19.163 1.00 92.62 211 VAL A CA 1
ATOM 1729 C C . VAL A 1 211 ? -14.961 -2.402 18.357 1.00 92.62 211 VAL A C 1
ATOM 1731 O O . VAL A 1 211 ? -15.407 -1.367 18.848 1.00 92.62 211 VAL A O 1
ATOM 1734 N N . THR A 1 212 ? -15.281 -2.789 17.121 1.00 92.31 212 THR A N 1
ATOM 1735 C CA . THR A 1 212 ? -16.194 -2.022 16.262 1.00 92.31 212 THR A CA 1
ATOM 1736 C C . THR A 1 212 ? -17.633 -2.100 16.781 1.00 92.31 212 THR A C 1
ATOM 1738 O O . THR A 1 212 ? -18.351 -1.104 16.763 1.00 92.31 212 THR A O 1
ATOM 1741 N N . GLN A 1 213 ? -18.060 -3.263 17.276 1.00 93.44 213 GLN A N 1
ATOM 1742 C CA . GLN A 1 213 ? -19.367 -3.475 17.893 1.00 93.44 213 GLN A CA 1
ATOM 1743 C C . GLN A 1 213 ? -19.525 -2.641 19.163 1.00 93.44 213 GLN A C 1
ATOM 1745 O O . GLN A 1 213 ? -20.552 -1.986 19.317 1.00 93.44 213 GLN A O 1
ATOM 1750 N N . PHE A 1 214 ? -18.498 -2.590 20.012 1.00 95.50 214 PHE A N 1
ATOM 1751 C CA . PHE A 1 214 ? -18.463 -1.732 21.192 1.00 95.50 214 PHE A CA 1
ATOM 1752 C C . PHE A 1 214 ? -18.688 -0.258 20.827 1.00 95.50 214 PHE A C 1
ATOM 1754 O O . PHE A 1 214 ? -19.569 0.385 21.393 1.00 95.50 214 PHE A O 1
ATOM 1761 N N . LEU A 1 215 ? -17.976 0.261 19.820 1.00 95.75 215 LEU A N 1
ATOM 1762 C CA . LEU A 1 215 ? -18.164 1.639 19.350 1.00 95.75 215 LEU A CA 1
ATOM 1763 C C . LEU A 1 215 ? -19.547 1.878 18.729 1.00 95.75 215 LEU A C 1
ATOM 1765 O O . LEU A 1 215 ? -20.157 2.910 18.986 1.00 95.75 215 LEU A O 1
ATOM 1769 N N . ARG A 1 216 ? -20.077 0.930 17.947 1.00 95.50 216 ARG A N 1
ATOM 1770 C CA . ARG A 1 216 ? -21.433 1.032 17.374 1.00 95.50 216 ARG A CA 1
ATOM 1771 C C . ARG A 1 216 ? -22.517 1.025 18.450 1.00 95.50 216 ARG A C 1
ATOM 1773 O O . ARG A 1 216 ? -23.473 1.789 18.354 1.00 95.50 216 ARG A O 1
ATOM 1780 N N . GLN A 1 217 ? -22.370 0.187 19.475 1.00 95.88 217 GLN A N 1
ATOM 1781 C CA . GLN A 1 217 ? -23.268 0.189 20.628 1.00 95.88 217 GLN A CA 1
ATOM 1782 C C . GLN A 1 217 ? -23.159 1.507 21.388 1.00 95.88 217 GLN A C 1
ATOM 1784 O O . GLN A 1 217 ? -24.184 2.103 21.694 1.00 95.88 217 GLN A O 1
ATOM 1789 N N . ALA A 1 218 ? -21.946 2.025 21.595 1.00 96.44 218 ALA A N 1
ATOM 1790 C CA . ALA A 1 218 ? -21.742 3.330 22.214 1.00 96.44 218 ALA A CA 1
ATOM 1791 C C . ALA A 1 218 ? -22.385 4.472 21.411 1.00 96.44 218 ALA A C 1
ATOM 1793 O O . ALA A 1 218 ? -23.008 5.362 21.988 1.00 96.44 218 ALA A O 1
ATOM 1794 N N . ALA A 1 219 ? -22.308 4.424 20.079 1.00 95.50 219 ALA A N 1
ATOM 1795 C CA . ALA A 1 219 ? -22.974 5.371 19.189 1.00 95.50 219 ALA A CA 1
ATOM 1796 C C . ALA A 1 219 ? -24.507 5.307 19.318 1.00 95.50 219 ALA A C 1
ATOM 1798 O O . ALA A 1 219 ? -25.176 6.342 19.285 1.00 95.50 219 ALA A O 1
ATO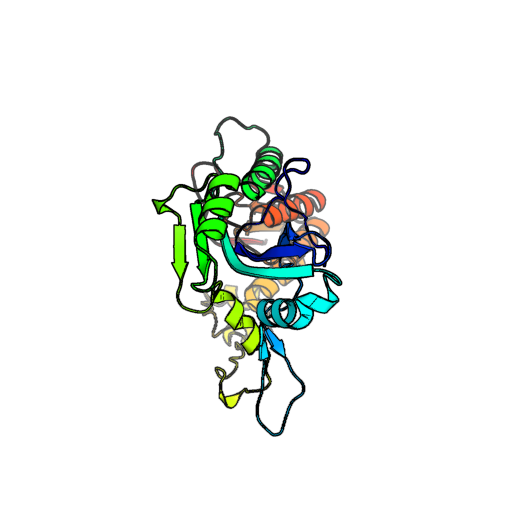M 1799 N N . ALA A 1 220 ? -25.078 4.116 19.517 1.00 95.06 220 ALA A N 1
ATOM 1800 C CA . ALA A 1 220 ? -26.522 3.903 19.613 1.00 95.06 220 ALA A CA 1
ATOM 1801 C C . ALA A 1 220 ? -27.116 4.124 21.019 1.00 95.06 220 ALA A C 1
ATOM 1803 O O . ALA A 1 220 ? -28.283 4.493 21.115 1.00 95.06 220 ALA A O 1
ATOM 1804 N N . ASP A 1 221 ? -26.338 3.920 22.084 1.00 95.56 221 ASP A N 1
ATOM 1805 C CA . ASP A 1 221 ? -26.810 3.937 23.477 1.00 95.56 221 ASP A CA 1
ATOM 1806 C C . ASP A 1 221 ? -27.147 5.367 23.951 1.00 95.56 221 ASP A C 1
ATOM 1808 O O . ASP A 1 221 ? -26.248 6.211 23.968 1.00 95.56 221 ASP A O 1
ATOM 1812 N N . PRO A 1 222 ? -28.399 5.686 24.326 1.00 94.56 222 PRO A N 1
ATOM 1813 C CA . PRO A 1 222 ? -28.784 7.037 24.744 1.00 94.56 222 PRO A CA 1
ATOM 1814 C C . PRO A 1 222 ? -28.050 7.540 25.997 1.00 94.56 222 PRO A C 1
ATOM 1816 O O . PRO A 1 222 ? -27.957 8.751 26.176 1.00 94.56 222 PRO A O 1
ATOM 1819 N N . ASP A 1 223 ? -27.498 6.651 26.826 1.00 95.69 223 ASP A N 1
ATOM 1820 C CA . ASP A 1 223 ? -26.790 7.031 28.053 1.00 95.69 223 ASP A CA 1
ATOM 1821 C C . ASP A 1 223 ? -25.339 7.473 27.790 1.00 95.69 223 ASP A C 1
ATOM 1823 O O . ASP A 1 223 ? -24.668 7.989 28.686 1.00 95.69 223 ASP A O 1
ATOM 1827 N N . VAL A 1 224 ? -24.812 7.242 26.582 1.00 96.94 224 VAL A N 1
ATOM 1828 C CA . VAL A 1 224 ? -23.447 7.637 26.207 1.00 96.94 224 VAL A CA 1
ATOM 1829 C C . VAL A 1 224 ? -23.412 9.110 25.826 1.00 96.94 224 VAL A C 1
ATOM 1831 O O . VAL A 1 224 ? -24.095 9.532 24.896 1.00 96.94 224 VAL A O 1
ATOM 1834 N N . ILE A 1 225 ? -22.544 9.869 26.492 1.00 96.44 225 ILE A N 1
ATOM 1835 C CA . ILE A 1 225 ? -22.396 11.315 26.278 1.00 96.44 225 ILE A CA 1
ATOM 1836 C C . ILE A 1 225 ? -21.143 11.687 25.493 1.00 96.44 225 ILE A C 1
ATOM 1838 O O . ILE A 1 225 ? -21.142 12.693 24.780 1.00 96.44 225 ILE A O 1
ATOM 1842 N N . GLU A 1 226 ? -20.076 10.895 25.617 1.00 97.12 226 GLU A N 1
ATOM 1843 C CA . GLU A 1 226 ? -18.790 11.220 25.010 1.00 97.12 226 GLU A CA 1
ATOM 1844 C C . GLU A 1 226 ? -17.992 9.969 24.621 1.00 97.12 226 GLU A C 1
ATOM 1846 O O . GLU A 1 226 ? -17.948 8.986 25.364 1.00 97.12 226 GLU A O 1
ATOM 1851 N N . ILE A 1 227 ? -17.316 10.028 23.470 1.00 97.81 227 ILE A N 1
ATOM 1852 C CA . ILE A 1 227 ? -16.307 9.046 23.055 1.00 97.81 227 ILE A CA 1
ATOM 1853 C C . ILE A 1 227 ? -14.971 9.753 22.806 1.00 97.81 227 ILE A C 1
ATOM 1855 O O . ILE A 1 227 ? -14.897 10.704 22.030 1.00 97.81 227 ILE A O 1
ATOM 1859 N N . LYS A 1 228 ? -13.891 9.257 23.418 1.00 97.31 228 LYS A N 1
ATOM 1860 C CA . LYS A 1 228 ? -12.511 9.677 23.129 1.00 97.31 228 LYS A CA 1
ATOM 1861 C C . LYS A 1 228 ? -11.749 8.533 22.476 1.00 97.31 228 LYS A C 1
ATOM 1863 O O . LYS A 1 228 ? -11.693 7.439 23.030 1.00 97.31 228 LYS A O 1
ATOM 1868 N N . GLN A 1 229 ? -11.142 8.781 21.321 1.00 95.44 229 GLN A N 1
ATOM 1869 C CA . GLN A 1 229 ? -10.466 7.752 20.531 1.00 95.44 229 GLN A CA 1
ATOM 1870 C C . GLN A 1 229 ? -9.078 8.214 20.086 1.00 95.44 229 GLN A C 1
ATOM 1872 O O . GLN A 1 229 ? -8.921 9.330 19.599 1.00 95.44 229 GLN A O 1
ATOM 1877 N N . THR A 1 230 ? -8.077 7.336 20.170 1.00 92.25 230 THR A N 1
ATOM 1878 C CA . THR A 1 230 ? -6.808 7.536 19.455 1.00 92.25 230 THR A CA 1
ATOM 1879 C C . THR A 1 230 ? -6.833 6.831 18.096 1.00 92.25 230 THR A C 1
ATOM 1881 O O . THR A 1 230 ? -7.282 5.686 17.970 1.00 92.25 230 THR A O 1
ATOM 1884 N N . LEU A 1 231 ? -6.351 7.522 17.063 1.00 88.31 231 LEU A N 1
ATOM 1885 C CA . LEU A 1 231 ? -6.279 7.073 15.676 1.00 88.31 231 LEU A CA 1
ATOM 1886 C C . LEU A 1 231 ? -4.828 7.188 15.193 1.00 88.31 231 LEU A C 1
ATOM 1888 O O . LEU A 1 231 ? -4.263 8.276 15.109 1.00 88.31 231 LEU A O 1
ATOM 1892 N N . TYR A 1 232 ? -4.216 6.040 14.897 1.00 76.31 232 TYR A N 1
ATOM 1893 C CA . TYR A 1 232 ? -2.812 5.957 14.478 1.00 76.31 232 TYR A CA 1
ATOM 1894 C C . TYR A 1 232 ? -2.677 5.565 13.003 1.00 76.31 232 TYR A C 1
ATOM 1896 O O . TYR A 1 232 ? -2.116 6.304 12.202 1.00 76.31 232 TYR A O 1
ATOM 1904 N N . ARG A 1 233 ? -3.199 4.385 12.656 1.00 71.06 233 ARG A N 1
ATOM 1905 C CA . ARG A 1 233 ? -3.219 3.812 11.307 1.00 71.06 233 ARG A CA 1
ATOM 1906 C C . ARG A 1 233 ? -4.522 3.063 11.143 1.00 71.06 233 ARG A C 1
ATOM 1908 O O . ARG A 1 233 ? -4.807 2.178 11.950 1.00 71.06 233 ARG A O 1
ATOM 1915 N N . THR A 1 234 ? -5.307 3.412 10.135 1.00 61.62 234 THR A N 1
ATOM 1916 C CA . THR A 1 234 ? -6.545 2.689 9.834 1.00 61.62 234 THR A CA 1
ATOM 1917 C C . THR A 1 234 ? -6.621 2.351 8.346 1.00 61.62 234 THR A C 1
ATOM 1919 O O . THR A 1 234 ? -5.770 2.763 7.569 1.00 61.62 234 THR A O 1
ATOM 1922 N N . SER A 1 235 ? -7.558 1.508 7.928 1.00 66.50 235 SER A N 1
ATOM 1923 C CA . SER A 1 235 ? -7.804 1.263 6.503 1.00 66.50 235 SER A CA 1
ATOM 1924 C C . SER A 1 235 ? -8.552 2.444 5.884 1.00 66.50 235 SER A C 1
ATOM 1926 O O . SER A 1 235 ? -9.251 3.167 6.591 1.00 66.50 235 SER A O 1
ATOM 1928 N N . ASN A 1 236 ? -8.451 2.627 4.557 1.00 62.88 236 ASN A N 1
ATOM 1929 C CA . ASN A 1 236 ? -9.203 3.668 3.833 1.00 62.88 236 ASN A CA 1
ATOM 1930 C C . ASN A 1 236 ? -10.697 3.674 4.213 1.00 62.88 236 ASN A C 1
ATOM 1932 O O . ASN A 1 236 ? -11.240 4.754 4.442 1.00 62.88 236 ASN A O 1
ATOM 1936 N N . ASP A 1 237 ? -11.271 2.481 4.402 1.00 70.12 237 ASP A N 1
ATOM 1937 C CA . ASP A 1 237 ? -12.629 2.241 4.893 1.00 70.12 237 ASP A CA 1
ATOM 1938 C C . ASP A 1 237 ? -12.583 1.688 6.326 1.00 70.12 237 ASP A C 1
ATOM 1940 O O . ASP A 1 237 ? -12.743 0.490 6.560 1.00 70.12 237 ASP A O 1
ATOM 1944 N N . SER A 1 238 ? -12.250 2.541 7.296 1.00 85.06 238 SER A N 1
ATOM 1945 C CA . SER A 1 238 ? -12.146 2.150 8.705 1.00 85.06 238 SER A CA 1
ATOM 1946 C C . SER A 1 238 ? -13.522 2.131 9.384 1.00 85.06 238 SER A C 1
ATOM 1948 O O . SER A 1 238 ? -14.111 3.201 9.563 1.00 85.06 238 SER A O 1
ATOM 1950 N N . PRO A 1 239 ? -14.019 0.969 9.859 1.00 88.44 239 PRO A N 1
ATOM 1951 C CA . PRO A 1 239 ? -15.293 0.896 10.578 1.00 88.44 239 PRO A CA 1
ATOM 1952 C C . PRO A 1 239 ? -15.307 1.723 11.870 1.00 88.44 239 PRO A C 1
ATOM 1954 O O . PRO A 1 239 ? -16.365 2.173 12.302 1.00 88.44 239 PRO A O 1
ATOM 1957 N N . VAL A 1 240 ? -14.131 1.942 12.469 1.00 91.75 240 VAL A N 1
ATOM 1958 C CA . VAL A 1 240 ? -13.950 2.804 13.644 1.00 91.75 240 VAL A CA 1
ATOM 1959 C C . VAL A 1 240 ? -14.241 4.259 13.283 1.00 91.75 240 VAL A C 1
ATOM 1961 O O . VAL A 1 240 ? -15.012 4.905 13.981 1.00 91.75 240 VAL A O 1
ATOM 1964 N N . VAL A 1 241 ? -13.675 4.767 12.180 1.00 91.50 241 VAL A N 1
ATOM 1965 C CA . VAL A 1 241 ? -13.904 6.155 11.736 1.00 91.50 241 VAL A CA 1
ATOM 1966 C C . VAL A 1 241 ? -15.381 6.375 11.417 1.00 91.50 241 VAL A C 1
ATOM 1968 O O . VAL A 1 241 ? -15.944 7.371 11.862 1.00 91.50 241 VAL A O 1
ATOM 1971 N N . SER A 1 242 ? -16.027 5.429 10.727 1.00 91.12 242 SER A N 1
ATOM 1972 C CA . SER A 1 242 ? -17.471 5.491 10.467 1.00 91.12 242 SER A CA 1
ATOM 1973 C C . SER A 1 242 ? -18.290 5.537 11.759 1.00 91.12 242 SER A C 1
ATOM 1975 O O . SER A 1 242 ? -19.146 6.398 11.897 1.00 91.12 242 SER A O 1
ATOM 1977 N N . ALA A 1 243 ? -17.987 4.684 12.744 1.00 93.38 243 ALA A N 1
ATOM 1978 C CA . ALA A 1 243 ? -18.715 4.680 14.014 1.00 93.38 243 ALA A CA 1
ATOM 1979 C C . ALA A 1 243 ? -18.569 6.000 14.796 1.00 93.38 243 ALA A C 1
ATOM 1981 O O . ALA A 1 243 ? -19.518 6.443 15.441 1.00 93.38 243 ALA A O 1
ATOM 1982 N N . LEU A 1 244 ? -17.399 6.647 14.742 1.00 95.06 244 LEU A N 1
ATOM 1983 C CA . LEU A 1 244 ? -17.189 7.959 15.365 1.00 95.06 244 LEU A CA 1
ATOM 1984 C C . LEU A 1 244 ? -17.981 9.069 14.665 1.00 95.06 244 LEU A C 1
ATOM 1986 O O . LEU A 1 244 ? -18.554 9.915 15.347 1.00 95.06 244 LEU A O 1
ATOM 1990 N N . ILE A 1 245 ? -18.031 9.049 13.329 1.00 94.38 245 ILE A N 1
ATOM 1991 C CA . ILE A 1 245 ? -18.860 9.967 12.534 1.00 94.38 245 ILE A CA 1
ATOM 1992 C C . ILE A 1 245 ? -20.332 9.791 12.920 1.00 94.38 245 ILE A C 1
ATOM 1994 O O . ILE A 1 245 ? -20.959 10.758 13.342 1.00 94.38 245 ILE A O 1
ATOM 1998 N N . ASP A 1 246 ? -20.841 8.554 12.909 1.00 94.19 246 ASP A N 1
ATOM 1999 C CA . ASP A 1 246 ? -22.223 8.243 13.299 1.00 94.19 246 ASP A CA 1
ATOM 2000 C C . ASP A 1 246 ? -22.539 8.715 14.732 1.00 94.19 246 ASP A C 1
ATOM 2002 O O . ASP A 1 246 ? -23.654 9.139 15.034 1.00 94.19 246 ASP A O 1
ATOM 2006 N N . THR A 1 247 ? -21.560 8.630 15.641 1.00 95.75 247 THR A N 1
ATOM 2007 C CA . THR A 1 247 ? -21.694 9.091 17.032 1.00 95.75 247 THR A CA 1
ATOM 2008 C C . THR A 1 247 ? -21.859 10.610 17.101 1.00 95.75 247 THR A C 1
ATOM 2010 O O . THR A 1 247 ? -22.746 11.095 17.806 1.00 95.75 247 THR A O 1
ATOM 2013 N N . ALA A 1 248 ? -21.034 11.354 16.361 1.00 95.75 248 ALA A N 1
ATOM 2014 C CA . ALA A 1 248 ? -21.087 12.813 16.322 1.00 95.75 248 ALA A CA 1
ATOM 2015 C C . ALA A 1 248 ? -22.365 13.323 15.636 1.00 95.75 248 ALA A C 1
ATOM 2017 O O . ALA A 1 248 ? -23.020 14.228 16.150 1.00 95.75 248 ALA A O 1
ATOM 2018 N N . GLU A 1 249 ? -22.798 12.680 14.548 1.00 94.25 249 GLU A N 1
ATOM 2019 C CA . GLU A 1 249 ? -24.058 12.998 13.857 1.00 94.25 249 GLU A CA 1
ATOM 2020 C C . GLU A 1 249 ? -25.296 12.773 14.742 1.00 94.25 249 GLU A C 1
ATOM 2022 O O . GLU A 1 249 ? -26.316 13.444 14.583 1.00 94.25 249 GLU A O 1
ATOM 2027 N N . ARG A 1 250 ? -25.202 11.870 15.726 1.00 94.12 250 ARG A N 1
ATOM 2028 C CA . ARG A 1 250 ? -26.227 11.658 16.763 1.00 94.12 250 ARG A CA 1
ATOM 2029 C C . ARG A 1 250 ? -26.178 12.686 17.900 1.00 94.12 250 ARG A C 1
ATOM 2031 O O . ARG A 1 250 ? -26.953 12.568 18.846 1.00 94.12 250 ARG A O 1
ATOM 2038 N N . GLY A 1 251 ? -25.295 13.682 17.820 1.00 93.25 251 GLY A N 1
ATOM 2039 C CA . GLY A 1 251 ? -25.201 14.795 18.766 1.00 93.25 251 GLY A CA 1
ATOM 2040 C C . GLY A 1 251 ? -24.396 14.502 20.033 1.00 93.25 251 GLY A C 1
ATOM 2041 O O . GLY A 1 251 ? -24.451 15.288 20.978 1.00 93.25 251 GLY A O 1
ATOM 2042 N N . LYS A 1 252 ? -23.659 13.388 20.080 1.00 95.81 252 LYS A N 1
ATOM 2043 C CA . LYS A 1 252 ? -22.773 13.056 21.205 1.00 95.81 252 LYS A CA 1
ATOM 2044 C C . LYS A 1 252 ? -21.408 13.708 21.019 1.00 95.81 252 LYS A C 1
ATOM 2046 O O . LYS A 1 252 ? -20.954 13.894 19.891 1.00 95.81 252 LYS A O 1
ATOM 2051 N N . SER A 1 253 ? -20.728 14.016 22.122 1.00 96.94 253 SER A N 1
ATOM 2052 C CA . SER A 1 253 ? -19.371 14.558 22.051 1.00 96.94 253 SER A CA 1
ATOM 2053 C C . SER A 1 253 ? -18.401 13.486 21.557 1.00 96.94 253 SER A C 1
ATOM 2055 O O . SER A 1 253 ? -18.410 12.349 22.033 1.00 96.94 253 SER A O 1
ATOM 2057 N N . VAL A 1 254 ? -17.537 13.828 20.606 1.00 97.88 254 VAL A N 1
ATOM 2058 C CA . VAL A 1 254 ? -16.495 12.916 20.129 1.00 97.88 254 VAL A CA 1
ATOM 2059 C C . VAL A 1 254 ? -15.181 13.670 20.047 1.00 97.88 254 VAL A C 1
ATOM 2061 O O . VAL A 1 254 ? -15.094 14.687 19.365 1.00 97.88 254 VAL A O 1
ATOM 2064 N N . THR A 1 255 ? -14.148 13.148 20.707 1.00 97.12 255 THR A N 1
ATOM 2065 C CA . THR A 1 255 ? -12.771 13.637 20.581 1.00 97.12 255 THR A CA 1
ATOM 2066 C C . THR A 1 255 ? -11.903 12.567 19.932 1.00 97.12 255 THR A C 1
ATOM 2068 O O . THR A 1 255 ? -11.827 11.439 20.422 1.00 97.12 255 THR A O 1
ATOM 2071 N N . ALA A 1 256 ? -11.203 12.912 18.855 1.00 94.38 256 ALA A N 1
ATOM 2072 C CA . ALA A 1 256 ? -10.296 12.004 18.162 1.00 94.38 256 ALA A CA 1
ATOM 2073 C C . ALA A 1 256 ? -8.869 12.562 18.150 1.00 94.38 256 ALA A C 1
ATOM 2075 O O . ALA A 1 256 ? -8.615 13.608 17.559 1.00 94.38 256 ALA A O 1
ATOM 2076 N N . LEU A 1 257 ? -7.925 11.847 18.763 1.00 91.81 257 LEU A N 1
ATOM 2077 C CA . LEU A 1 257 ? -6.499 12.145 18.648 1.00 91.81 257 LEU A CA 1
ATOM 2078 C C . LEU A 1 257 ? -5.937 11.461 17.396 1.00 91.81 257 LEU A C 1
ATOM 2080 O O . LEU A 1 257 ? -5.861 10.233 17.363 1.00 91.81 257 LEU A O 1
ATOM 2084 N N . VAL A 1 258 ? -5.528 12.233 16.390 1.00 88.12 258 VAL A N 1
ATOM 2085 C CA . VAL A 1 258 ? -4.983 11.730 15.120 1.00 88.12 258 VAL A CA 1
ATOM 2086 C C . VAL A 1 258 ? -3.471 11.947 15.075 1.00 88.12 258 VAL A C 1
ATOM 2088 O O . VAL A 1 258 ? -2.979 13.072 15.158 1.00 88.12 258 VAL A O 1
ATOM 2091 N N . GLU A 1 259 ? -2.715 10.862 14.919 1.00 81.31 259 GLU A N 1
ATOM 2092 C CA . GLU A 1 259 ? -1.257 10.912 14.774 1.00 81.31 259 GLU A CA 1
ATOM 2093 C C . GLU A 1 259 ? -0.858 11.139 13.307 1.00 81.31 259 GLU A C 1
ATOM 2095 O O . GLU A 1 259 ? -0.971 10.238 12.476 1.00 81.31 259 GLU A O 1
ATOM 2100 N N . LEU A 1 260 ? -0.357 12.330 12.969 1.00 72.62 260 LEU A N 1
ATOM 2101 C CA . LEU A 1 260 ? 0.042 12.655 11.594 1.00 72.62 260 LEU A CA 1
ATOM 2102 C C . LEU A 1 260 ? 1.405 12.064 11.197 1.00 72.62 260 LEU A C 1
ATOM 2104 O O . LEU A 1 260 ? 1.626 11.850 10.010 1.00 72.62 260 LEU A O 1
ATOM 2108 N N . LYS A 1 261 ? 2.300 11.720 12.142 1.00 68.94 261 LYS A N 1
ATOM 2109 C CA . LYS A 1 261 ? 3.621 11.116 11.844 1.00 68.94 261 LYS A CA 1
ATOM 2110 C C . LYS A 1 261 ? 3.588 9.593 11.636 1.00 68.94 261 LYS A C 1
ATOM 2112 O O . LYS A 1 261 ? 4.632 8.926 11.690 1.00 68.94 261 LYS A O 1
ATOM 2117 N N . ALA A 1 262 ? 2.419 8.995 11.420 1.00 60.09 262 ALA A N 1
ATOM 2118 C CA . ALA A 1 262 ? 2.335 7.578 11.087 1.00 60.09 262 ALA A CA 1
ATOM 2119 C C . ALA A 1 262 ? 2.950 7.322 9.697 1.00 60.09 262 ALA A C 1
ATOM 2121 O O . ALA A 1 262 ? 2.316 7.568 8.675 1.00 60.09 262 ALA A O 1
ATOM 2122 N N . ARG A 1 263 ? 4.195 6.814 9.670 1.00 61.34 263 ARG A N 1
ATOM 2123 C CA . ARG A 1 263 ? 4.955 6.562 8.431 1.00 61.34 263 ARG A CA 1
ATOM 2124 C C . ARG A 1 263 ? 4.098 5.829 7.395 1.00 61.34 263 ARG A C 1
ATOM 2126 O O . ARG A 1 263 ? 3.666 4.718 7.695 1.00 61.34 263 ARG A O 1
ATOM 2133 N N . PHE A 1 264 ? 3.971 6.403 6.199 1.00 62.19 264 PHE A N 1
ATOM 2134 C CA . PHE A 1 264 ? 3.257 5.865 5.023 1.00 62.19 264 PHE A CA 1
ATOM 2135 C C . PHE A 1 264 ? 1.720 5.941 5.048 1.00 62.19 264 PHE A C 1
ATOM 2137 O O . PHE A 1 264 ? 1.105 5.611 4.037 1.00 62.19 264 PHE A O 1
ATOM 2144 N N . ASP A 1 265 ? 1.106 6.407 6.137 1.00 68.50 265 ASP A N 1
ATOM 2145 C CA . ASP A 1 265 ? -0.354 6.525 6.273 1.00 68.50 265 ASP A CA 1
ATOM 2146 C C . ASP A 1 265 ? -0.815 7.988 6.399 1.00 68.50 265 ASP A C 1
ATOM 2148 O O . ASP A 1 265 ? -1.991 8.264 6.641 1.00 68.50 265 ASP A O 1
ATOM 2152 N N . GLU A 1 266 ? 0.096 8.947 6.212 1.00 74.75 266 GLU A N 1
ATOM 2153 C CA . GLU A 1 266 ? -0.142 10.364 6.500 1.00 74.75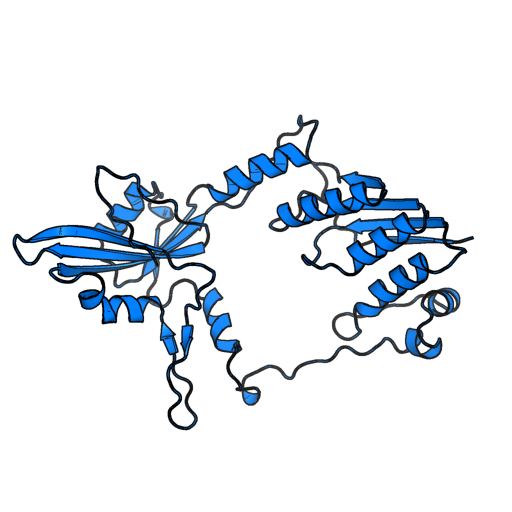 266 GLU A CA 1
ATOM 2154 C C . GLU A 1 266 ? -1.258 10.952 5.613 1.00 74.75 266 GLU A C 1
ATOM 2156 O O . GLU A 1 266 ? -2.144 11.649 6.107 1.00 74.75 266 GLU A O 1
ATOM 2161 N N . GLU A 1 267 ? -1.281 10.608 4.315 1.00 74.12 267 GLU A N 1
ATOM 2162 C CA . GLU A 1 267 ? -2.349 11.016 3.380 1.00 74.12 267 GLU A CA 1
ATOM 2163 C C . GLU A 1 267 ? -3.732 10.533 3.848 1.00 74.12 267 GLU A C 1
ATOM 2165 O O . GLU A 1 267 ? -4.733 11.247 3.729 1.00 74.12 267 GLU A O 1
ATOM 2170 N N . ALA A 1 268 ? -3.797 9.312 4.383 1.00 77.12 268 ALA A N 1
ATOM 2171 C CA . ALA A 1 268 ? -5.039 8.713 4.843 1.00 77.12 268 ALA A CA 1
ATOM 2172 C C . ALA A 1 268 ? -5.492 9.332 6.177 1.00 77.12 268 ALA A C 1
ATOM 2174 O O . ALA A 1 268 ? -6.662 9.699 6.300 1.00 77.12 268 ALA A O 1
ATOM 2175 N N . ASN A 1 269 ? -4.561 9.562 7.111 1.00 79.56 269 ASN A N 1
ATOM 2176 C CA . ASN A 1 269 ? -4.819 10.252 8.379 1.00 79.56 269 ASN A CA 1
ATOM 2177 C C . ASN A 1 269 ? -5.337 11.681 8.173 1.00 79.56 269 ASN A C 1
ATOM 2179 O O . ASN A 1 269 ? -6.321 12.061 8.807 1.00 79.56 269 ASN A O 1
ATOM 2183 N N . ILE A 1 270 ? -4.751 12.448 7.244 1.00 82.19 270 ILE A N 1
ATOM 2184 C CA . ILE A 1 270 ? -5.240 13.793 6.889 1.00 82.19 270 ILE A CA 1
ATOM 2185 C C . ILE A 1 270 ? -6.674 13.733 6.355 1.00 82.19 270 ILE A C 1
ATOM 2187 O O . ILE A 1 270 ? -7.522 14.551 6.717 1.00 82.19 270 ILE A O 1
ATOM 2191 N N . ARG A 1 271 ? -6.972 12.757 5.491 1.00 83.94 271 ARG A N 1
ATOM 2192 C CA . ARG A 1 271 ? -8.321 12.592 4.942 1.00 83.94 271 ARG A CA 1
ATOM 2193 C C . ARG A 1 271 ? -9.333 12.226 6.030 1.00 83.94 271 ARG A C 1
ATOM 2195 O O . ARG A 1 271 ? -10.432 12.776 6.022 1.00 83.94 271 ARG A O 1
ATOM 2202 N N . TRP A 1 272 ? -8.982 11.341 6.965 1.00 85.25 272 TRP A N 1
ATOM 2203 C CA . TRP A 1 272 ? -9.861 11.006 8.090 1.00 85.25 272 TRP A CA 1
ATOM 2204 C C . TRP A 1 272 ? -10.077 12.189 9.020 1.00 85.25 272 TRP A C 1
ATOM 2206 O O . TRP A 1 272 ? -11.223 12.438 9.371 1.00 85.25 272 TRP A O 1
ATOM 2216 N N . ALA A 1 273 ? -9.029 12.947 9.353 1.00 87.12 273 ALA A N 1
ATOM 2217 C CA . ALA A 1 273 ? -9.152 14.160 10.158 1.00 87.12 273 ALA A CA 1
ATOM 2218 C C . ALA A 1 273 ? -10.189 15.121 9.555 1.00 87.12 273 ALA A C 1
ATOM 2220 O O . ALA A 1 273 ? -11.141 15.493 10.231 1.00 87.12 273 ALA A O 1
ATOM 2221 N N . ARG A 1 274 ? -10.102 15.396 8.244 1.00 87.12 274 ARG A N 1
ATOM 2222 C CA . ARG A 1 274 ? -11.088 16.236 7.539 1.00 87.12 274 ARG A CA 1
ATOM 2223 C C . ARG A 1 274 ? -12.508 15.673 7.582 1.00 87.12 274 ARG A C 1
ATOM 2225 O O . ARG A 1 274 ? -13.462 16.432 7.720 1.00 87.12 274 ARG A O 1
ATOM 2232 N N . ASN A 1 275 ? -12.668 14.362 7.404 1.00 89.19 275 ASN A N 1
ATOM 2233 C CA . ASN A 1 275 ? -13.989 13.731 7.438 1.00 89.19 275 ASN A CA 1
ATOM 2234 C C . ASN A 1 275 ? -14.604 13.779 8.845 1.00 89.19 275 ASN A C 1
ATOM 2236 O O . ASN A 1 275 ? -15.792 14.051 8.973 1.00 89.19 275 ASN A O 1
ATOM 2240 N N . LEU A 1 276 ? -13.792 13.561 9.881 1.00 92.56 276 LEU A N 1
ATOM 2241 C CA . LEU A 1 276 ? -14.196 13.636 11.284 1.00 92.56 276 LEU A CA 1
ATOM 2242 C C . LEU A 1 276 ? -14.593 15.069 11.669 1.00 92.56 276 LEU A C 1
ATOM 2244 O O . LEU A 1 276 ? -15.683 15.272 12.198 1.00 92.56 276 LEU A O 1
ATOM 2248 N N . GLU A 1 277 ? -13.771 16.066 11.335 1.00 92.12 277 GLU A N 1
ATOM 2249 C CA . GLU A 1 277 ? -14.074 17.483 11.594 1.00 92.12 277 GLU A CA 1
ATOM 2250 C C . GLU A 1 277 ? -15.393 17.914 10.940 1.00 92.12 277 GLU A C 1
ATOM 2252 O O . GLU A 1 277 ? -16.216 18.575 11.571 1.00 92.12 277 GLU A O 1
ATOM 2257 N N . ARG A 1 278 ? -15.636 17.498 9.689 1.00 92.31 278 ARG A N 1
ATOM 2258 C CA . ARG A 1 278 ? -16.893 17.789 8.974 1.00 92.31 278 ARG A CA 1
ATOM 2259 C C . ARG A 1 278 ? -18.125 17.196 9.654 1.00 92.31 278 ARG A C 1
ATOM 2261 O O . ARG A 1 278 ? -19.195 17.783 9.539 1.00 92.31 278 ARG A O 1
ATOM 2268 N N . ALA A 1 279 ? -17.975 16.063 10.335 1.00 93.31 279 ALA A N 1
ATOM 2269 C CA . ALA A 1 279 ? -19.041 15.411 11.091 1.00 93.31 279 ALA A CA 1
ATOM 2270 C C . ALA A 1 279 ? -19.232 15.996 12.505 1.00 93.31 279 ALA A C 1
ATOM 2272 O O . ALA A 1 279 ? -20.101 15.538 13.238 1.00 93.31 279 ALA A O 1
ATOM 2273 N N . GLY A 1 280 ? -18.432 16.994 12.905 1.00 93.25 280 GLY A N 1
ATOM 2274 C CA . GLY A 1 280 ? -18.510 17.621 14.229 1.00 93.25 280 GLY A CA 1
ATOM 2275 C C . GLY A 1 280 ? -17.640 16.962 15.303 1.00 93.25 280 GLY A C 1
ATOM 2276 O O . GLY A 1 280 ? -17.777 17.288 16.480 1.00 93.25 280 GLY A O 1
ATOM 2277 N N . VAL A 1 281 ? -16.731 16.058 14.927 1.00 96.50 281 VAL A N 1
ATOM 2278 C CA . VAL A 1 281 ? -15.755 15.468 15.854 1.00 96.50 281 VAL A CA 1
ATOM 2279 C C . VAL A 1 281 ? -14.665 16.489 16.182 1.00 96.50 281 VAL A C 1
ATOM 2281 O O . VAL A 1 281 ? -14.081 17.098 15.284 1.00 96.50 281 VAL A O 1
ATOM 2284 N N . GLN A 1 282 ? -14.319 16.625 17.462 1.00 95.50 282 GLN A N 1
ATOM 2285 C CA . GLN A 1 282 ? -13.165 17.404 17.895 1.00 95.50 282 GLN A CA 1
ATOM 2286 C C . GLN A 1 282 ? -11.876 16.633 17.589 1.00 95.50 282 GLN A C 1
ATOM 2288 O O . GLN A 1 282 ? -11.475 15.729 18.327 1.00 95.50 282 GLN A O 1
ATOM 2293 N N . VAL A 1 283 ? -11.218 16.985 16.487 1.00 92.62 283 VAL A N 1
ATOM 2294 C CA . VAL A 1 283 ? -9.935 16.390 16.109 1.00 92.62 283 VAL A CA 1
ATOM 2295 C C . VAL A 1 283 ? -8.792 17.124 16.804 1.00 92.62 283 VAL A C 1
ATOM 2297 O O . VAL A 1 283 ? -8.685 18.346 16.758 1.00 92.62 283 VAL A O 1
ATOM 2300 N N . VAL A 1 284 ? -7.926 16.357 17.460 1.00 89.56 284 VAL A N 1
ATOM 2301 C CA . VAL A 1 284 ? -6.693 16.830 18.091 1.00 89.56 284 VAL A CA 1
ATOM 2302 C C . VAL A 1 284 ? -5.529 16.140 17.397 1.00 89.56 284 VAL A C 1
ATOM 2304 O O . VAL A 1 284 ? -5.534 14.921 17.237 1.00 89.56 284 VAL A O 1
ATOM 2307 N N . PHE A 1 285 ? -4.516 16.894 16.988 1.00 84.56 285 PHE A N 1
ATOM 2308 C CA . PHE A 1 285 ? -3.296 16.312 16.434 1.00 84.56 285 PHE A CA 1
ATOM 2309 C C . PHE A 1 285 ? -2.283 16.040 17.550 1.00 84.56 285 PHE A C 1
ATOM 2311 O O . PHE A 1 285 ? -2.178 16.812 18.503 1.00 84.56 285 PHE A O 1
ATOM 2318 N N . GLY A 1 286 ? -1.558 14.922 17.449 1.00 74.50 286 GLY A N 1
ATOM 2319 C CA . GLY A 1 286 ? -0.445 14.619 18.356 1.00 74.50 286 GLY A CA 1
ATOM 2320 C C . GLY A 1 286 ? 0.674 15.669 18.287 1.00 74.50 286 GLY A C 1
ATOM 2321 O O . GLY A 1 286 ? 0.779 16.420 17.317 1.00 74.50 286 GLY A O 1
ATOM 2322 N N . PHE A 1 287 ? 1.524 15.721 19.316 1.00 72.69 287 PHE A N 1
ATOM 2323 C CA . PHE A 1 287 ? 2.683 16.619 19.337 1.00 72.69 287 PHE A CA 1
ATOM 2324 C C . PHE A 1 287 ? 3.720 16.215 18.280 1.00 72.69 287 PHE A C 1
ATOM 2326 O O . PHE A 1 287 ? 3.986 15.032 18.086 1.00 72.69 287 PHE A O 1
ATOM 2333 N N . ILE A 1 288 ? 4.370 17.195 17.646 1.00 67.06 288 ILE A N 1
ATOM 2334 C CA . ILE A 1 288 ? 5.357 16.951 16.578 1.00 67.06 288 ILE A CA 1
ATOM 2335 C C . ILE A 1 288 ? 6.517 16.068 17.071 1.00 67.06 288 ILE A C 1
ATOM 2337 O O . ILE A 1 288 ? 6.982 15.183 16.345 1.00 67.06 288 ILE A O 1
ATOM 2341 N N . GLU A 1 289 ? 6.983 16.289 18.297 1.00 68.62 289 GLU A N 1
ATOM 2342 C CA . GLU A 1 289 ? 8.136 15.595 18.885 1.00 68.62 289 GLU A CA 1
ATOM 2343 C C . GLU A 1 289 ? 7.792 14.217 19.466 1.00 68.62 289 GLU A C 1
ATOM 2345 O O . GLU A 1 289 ? 8.667 13.360 19.604 1.00 68.62 289 GLU A O 1
ATOM 2350 N N . LEU A 1 290 ? 6.518 13.972 19.794 1.00 76.50 290 LEU A N 1
ATOM 2351 C CA . LEU A 1 290 ? 6.098 12.788 20.536 1.00 76.50 290 LEU A CA 1
ATOM 2352 C C . LEU A 1 290 ? 5.115 11.957 19.726 1.00 76.50 290 LEU A C 1
ATOM 2354 O O . LEU A 1 290 ? 3.994 12.369 19.448 1.00 76.50 290 LEU A O 1
ATOM 2358 N N . LYS A 1 291 ? 5.512 10.719 19.431 1.00 76.75 291 LYS A N 1
ATOM 2359 C CA . LYS A 1 291 ? 4.623 9.753 18.785 1.00 76.75 291 LYS A CA 1
ATOM 2360 C C . LYS A 1 291 ? 3.637 9.186 19.795 1.00 76.75 291 LYS A C 1
ATOM 2362 O O . LYS A 1 291 ? 4.040 8.505 20.742 1.00 76.75 291 LYS A O 1
ATOM 2367 N N . THR A 1 292 ? 2.344 9.349 19.537 1.00 78.81 292 THR A N 1
ATOM 2368 C CA . THR A 1 292 ? 1.319 8.660 20.322 1.00 78.81 292 THR A CA 1
ATOM 2369 C C . THR A 1 292 ? 1.117 7.246 19.790 1.00 78.81 292 THR A C 1
ATOM 2371 O O . THR A 1 292 ? 0.449 7.019 18.784 1.00 78.81 292 THR A O 1
ATOM 2374 N N . HIS A 1 293 ? 1.703 6.259 20.474 1.00 83.69 293 HIS A N 1
ATOM 2375 C CA . HIS A 1 293 ? 1.551 4.850 20.099 1.00 83.69 293 HIS A CA 1
ATOM 2376 C C . HIS A 1 293 ? 0.410 4.135 20.841 1.00 83.69 293 HIS A C 1
ATOM 2378 O O . HIS A 1 293 ? 0.070 3.008 20.474 1.00 83.69 293 HIS A O 1
ATOM 2384 N N . ALA A 1 294 ? -0.191 4.753 21.860 1.00 87.69 294 ALA A N 1
ATOM 2385 C CA . ALA A 1 294 ? -1.303 4.166 22.600 1.00 87.69 294 ALA A CA 1
ATOM 2386 C C . ALA A 1 294 ? -2.555 4.040 21.709 1.00 87.69 294 ALA A C 1
ATOM 2388 O O . ALA A 1 294 ? -2.937 4.992 21.027 1.00 87.69 294 ALA A O 1
ATOM 2389 N N . LYS A 1 295 ? -3.195 2.862 21.711 1.00 90.56 295 LYS A N 1
ATOM 2390 C CA . LYS A 1 295 ? -4.486 2.609 21.051 1.00 90.56 295 LYS A CA 1
ATOM 2391 C C . LYS A 1 295 ? -5.537 2.533 22.142 1.00 90.56 295 LYS A C 1
ATOM 2393 O O . LYS A 1 295 ? -5.612 1.534 22.849 1.00 90.56 295 LYS A O 1
ATOM 2398 N N . MET A 1 296 ? -6.272 3.620 22.318 1.00 94.00 296 MET A N 1
ATOM 2399 C CA . MET A 1 296 ? -7.209 3.783 23.417 1.00 94.00 296 MET A CA 1
ATOM 2400 C C . MET A 1 296 ? -8.556 4.237 22.879 1.00 94.00 296 MET A C 1
ATOM 2402 O O . MET A 1 296 ? -8.634 5.065 21.971 1.00 94.00 296 MET A O 1
ATOM 2406 N N . SER A 1 297 ? -9.599 3.679 23.477 1.00 95.06 297 SER A N 1
ATOM 2407 C CA . SER A 1 297 ? -10.979 4.100 23.313 1.00 95.06 297 SER A CA 1
ATOM 2408 C C . SER A 1 297 ? -11.559 4.282 24.704 1.00 95.06 297 SER A C 1
ATOM 2410 O O . SER A 1 297 ? -11.407 3.401 25.550 1.00 95.06 297 SER A O 1
ATOM 2412 N N . LEU A 1 298 ? -12.182 5.424 24.952 1.00 96.81 298 LEU A N 1
ATOM 2413 C CA . LEU A 1 298 ? -12.875 5.717 26.192 1.00 96.81 298 LEU A CA 1
ATOM 2414 C C . LEU A 1 298 ? -14.300 6.124 25.847 1.00 96.81 298 LEU A C 1
ATOM 2416 O O . LEU A 1 298 ? -14.504 7.095 25.123 1.00 96.81 298 LEU A O 1
ATOM 2420 N N . VAL A 1 299 ? -15.266 5.393 26.388 1.00 97.25 299 VAL A N 1
ATOM 2421 C CA . VAL A 1 299 ? -16.688 5.716 26.291 1.00 97.25 299 VAL A CA 1
ATOM 2422 C C . VAL A 1 299 ? -17.146 6.189 27.659 1.00 97.25 299 VAL A C 1
ATOM 2424 O O . VAL A 1 299 ? -16.962 5.486 28.652 1.00 97.25 299 VAL A O 1
ATOM 2427 N N . ILE A 1 300 ? -17.724 7.383 27.704 1.00 96.62 300 ILE A N 1
ATOM 2428 C CA . ILE A 1 300 ? -18.273 7.982 28.915 1.00 96.62 300 ILE A CA 1
ATOM 2429 C C . ILE A 1 300 ? -19.791 7.872 28.828 1.00 96.62 300 ILE A C 1
ATOM 2431 O O . ILE A 1 300 ? -20.417 8.353 27.879 1.00 96.62 300 ILE A O 1
ATOM 2435 N N . ARG A 1 301 ? -20.361 7.205 29.827 1.00 92.62 301 ARG A N 1
ATOM 2436 C CA . ARG A 1 301 ? -21.780 6.885 29.956 1.00 92.62 301 ARG A CA 1
ATOM 2437 C C . ARG A 1 301 ? -22.279 7.377 31.317 1.00 92.62 301 ARG A C 1
ATOM 2439 O O . ARG A 1 301 ? -21.494 7.371 32.266 1.00 92.62 301 ARG A O 1
ATOM 2446 N N . HIS A 1 302 ? -23.534 7.819 31.380 1.00 83.50 302 HIS A N 1
ATOM 2447 C CA . HIS A 1 302 ? -24.231 8.137 32.630 1.00 83.50 302 HIS A CA 1
ATOM 2448 C C . HIS A 1 302 ? -24.379 6.931 33.566 1.00 83.50 302 HIS A C 1
ATOM 2450 O O . HIS A 1 302 ? -24.471 5.784 33.067 1.00 83.50 302 HIS A O 1
#

Sequence (302 aa):
MTPFFVDATHPFPFIPNLGLSILFQLLRRVDQHPIMVLLLMPNTLKRFILLPQEGNSFRFILFEDLFCFFVDRLFPGYEVNGAGIFRIIRDSDIEVEEEEKDLVRFFETALKKRRCGEVIRIEFNTKMPKDLCQFITNVLRVPTNCVSVIDGLLALNMISEIFSIPRNDLKFIPYSSRVPQCIGKHDGDCFATIREREIVIHHPYESFDVVTQFLRQAAADPDVIEIKQTLYRTSNDSPVVSALIDTAERGKSVTALVELKARFDEEANIRWARNLERAGVQVVFGFIELKTHAKMSLVIRH